Protein AF-M5BLP5-F1 (afdb_monomer_lite)

Structure (mmCIF, N/CA/C/O backbone):
data_AF-M5BLP5-F1
#
_entry.id   AF-M5BLP5-F1
#
loop_
_atom_site.group_PDB
_atom_site.id
_atom_site.type_symbol
_atom_site.label_atom_id
_atom_site.label_alt_id
_atom_site.label_comp_id
_atom_site.label_asym_id
_atom_site.label_entity_id
_atom_site.label_seq_id
_atom_site.pdbx_PDB_ins_code
_atom_site.Cartn_x
_atom_site.Cartn_y
_atom_site.Cartn_z
_atom_site.occupancy
_atom_site.B_iso_or_equiv
_atom_site.auth_seq_id
_atom_site.auth_comp_id
_atom_site.auth_asym_id
_atom_site.auth_atom_id
_atom_site.pdbx_PDB_model_num
ATOM 1 N N . MET A 1 1 ? -15.619 20.074 11.118 1.00 31.86 1 MET A N 1
ATOM 2 C CA . MET A 1 1 ? -15.990 19.464 9.824 1.00 31.86 1 MET A CA 1
ATOM 3 C C . MET A 1 1 ? -15.429 18.055 9.831 1.00 31.86 1 MET A C 1
ATOM 5 O O . MET A 1 1 ? -14.227 17.931 10.010 1.00 31.86 1 MET A O 1
ATOM 9 N N . CYS A 1 2 ? -16.262 17.024 9.709 1.00 46.34 2 CYS A N 1
ATOM 10 C CA . CYS A 1 2 ? -15.798 15.654 9.478 1.00 46.34 2 CYS A CA 1
ATOM 11 C C . CYS A 1 2 ? -16.149 15.311 8.030 1.00 46.34 2 CYS A C 1
ATOM 13 O O . CYS A 1 2 ? -17.290 15.526 7.629 1.00 46.34 2 CYS A O 1
ATOM 15 N N . ALA A 1 3 ? -15.169 14.874 7.243 1.00 64.31 3 ALA A N 1
ATOM 16 C CA . ALA A 1 3 ? -15.374 14.451 5.863 1.00 64.31 3 ALA A CA 1
ATOM 17 C C . ALA A 1 3 ? -15.300 12.921 5.809 1.00 64.31 3 ALA A C 1
ATOM 19 O O . ALA A 1 3 ? -14.274 12.349 6.171 1.00 64.31 3 ALA A O 1
ATOM 20 N N . ASP A 1 4 ? -16.378 12.268 5.373 1.00 78.19 4 ASP A N 1
ATOM 21 C CA . ASP A 1 4 ? -16.441 10.802 5.232 1.00 78.19 4 ASP A CA 1
ATOM 22 C C . ASP A 1 4 ? -15.806 10.298 3.925 1.00 78.19 4 ASP A C 1
ATOM 24 O O . ASP A 1 4 ? -15.550 9.105 3.757 1.00 78.19 4 ASP A O 1
ATOM 28 N N . HIS A 1 5 ? -15.557 11.213 2.987 1.00 88.12 5 HIS A N 1
ATOM 29 C CA . HIS A 1 5 ? -14.908 10.949 1.713 1.00 88.12 5 HIS A CA 1
ATOM 30 C C . HIS A 1 5 ? -13.955 12.091 1.362 1.00 88.12 5 HIS A C 1
ATOM 32 O O . HIS A 1 5 ? -14.290 13.269 1.491 1.00 88.12 5 HIS A O 1
ATOM 38 N N . ILE A 1 6 ? -12.764 11.734 0.897 1.00 92.25 6 ILE A N 1
ATOM 39 C CA . ILE A 1 6 ? -11.755 12.666 0.399 1.00 92.25 6 ILE A CA 1
ATOM 40 C C . ILE A 1 6 ? -11.332 12.162 -0.971 1.00 92.25 6 ILE A C 1
ATOM 42 O O . ILE A 1 6 ? -11.039 10.981 -1.137 1.00 92.25 6 ILE A O 1
ATOM 46 N N . VAL A 1 7 ? -11.301 13.050 -1.955 1.00 93.25 7 VAL A N 1
ATOM 47 C CA . VAL A 1 7 ? -10.775 12.763 -3.289 1.00 93.25 7 VAL A CA 1
ATOM 48 C C . VAL A 1 7 ? -9.823 13.890 -3.644 1.00 93.25 7 VAL A C 1
ATOM 50 O O . VAL A 1 7 ? -10.106 15.055 -3.362 1.00 93.25 7 VAL A O 1
ATOM 53 N N . GLY A 1 8 ? -8.689 13.550 -4.238 1.00 93.81 8 GLY A N 1
ATOM 54 C CA . GLY A 1 8 ? -7.690 14.526 -4.637 1.00 93.81 8 GLY A CA 1
ATOM 55 C C . GLY A 1 8 ? -6.783 13.992 -5.731 1.00 93.81 8 GLY A C 1
ATOM 56 O O . GLY A 1 8 ? -6.895 12.847 -6.160 1.00 93.81 8 GLY A O 1
ATOM 57 N N . GLN A 1 9 ? -5.877 14.845 -6.187 1.00 93.31 9 GLN A N 1
ATOM 58 C CA . GLN A 1 9 ? -4.886 14.499 -7.193 1.00 93.31 9 GLN A CA 1
ATOM 59 C C . GLN A 1 9 ? -3.512 14.910 -6.680 1.00 93.31 9 GLN A C 1
ATOM 61 O O . GLN A 1 9 ? -3.331 16.034 -6.211 1.00 93.31 9 GLN A O 1
ATOM 66 N N . TYR A 1 10 ? -2.553 13.999 -6.779 1.00 88.44 10 TYR A N 1
ATOM 67 C CA . TYR A 1 10 ? -1.152 14.248 -6.473 1.00 88.44 10 TYR A CA 1
ATOM 68 C C . TYR A 1 10 ? -0.317 13.726 -7.635 1.00 88.44 10 TYR A C 1
ATOM 70 O O . TYR A 1 10 ? -0.473 12.576 -8.022 1.00 88.44 10 TYR A O 1
ATOM 78 N N . ASP A 1 11 ? 0.507 14.585 -8.230 1.00 86.38 11 ASP A N 1
ATOM 79 C CA . ASP A 1 11 ? 1.368 14.245 -9.370 1.00 86.38 11 ASP A CA 1
ATOM 80 C C . ASP A 1 11 ? 0.655 13.478 -10.504 1.00 86.38 11 ASP A C 1
ATOM 82 O O . ASP A 1 11 ? 1.055 12.401 -10.937 1.00 86.38 11 ASP A O 1
ATOM 86 N N . ASN A 1 12 ? -0.495 14.005 -10.941 1.00 88.31 12 ASN A N 1
ATOM 87 C CA . ASN A 1 12 ? -1.367 13.375 -11.945 1.00 88.31 12 ASN A CA 1
ATOM 88 C C . ASN A 1 12 ? -1.900 11.975 -11.592 1.00 88.31 12 ASN A C 1
ATOM 90 O O . ASN A 1 12 ? -2.519 11.329 -12.438 1.00 88.31 12 ASN A O 1
ATOM 94 N N . CYS A 1 13 ? -1.742 11.550 -10.342 1.00 89.50 13 CYS A N 1
ATOM 95 C CA . CYS A 1 13 ? -2.324 10.340 -9.785 1.00 89.50 13 CYS A CA 1
ATOM 96 C C . CYS A 1 13 ? -3.565 10.719 -8.974 1.00 89.50 13 CYS A C 1
ATOM 98 O O . CYS A 1 13 ? -3.519 11.601 -8.109 1.00 89.50 13 CYS A O 1
ATOM 100 N N . LEU A 1 14 ? -4.694 10.077 -9.265 1.00 93.81 14 LEU A N 1
ATOM 101 C CA . LEU A 1 14 ? -5.928 10.270 -8.508 1.00 93.81 14 LEU A CA 1
ATOM 102 C C . LEU A 1 14 ? -5.842 9.451 -7.222 1.00 93.81 14 LEU A C 1
ATOM 104 O O . LEU A 1 14 ? -5.483 8.274 -7.270 1.00 93.81 14 LEU A O 1
ATOM 108 N N . PHE A 1 15 ? -6.213 10.050 -6.094 1.00 94.50 15 PHE A N 1
ATOM 109 C CA . PHE A 1 15 ? -6.385 9.321 -4.847 1.00 94.50 15 PHE A CA 1
ATOM 110 C C . PHE A 1 15 ? -7.769 9.546 -4.248 1.00 94.50 15 PHE A C 1
ATOM 112 O O . PHE A 1 15 ? -8.396 10.594 -4.427 1.00 94.50 15 PHE A O 1
ATOM 119 N N . SER A 1 16 ? -8.245 8.549 -3.510 1.00 94.31 16 SER A N 1
ATOM 120 C CA . SER A 1 16 ? -9.488 8.627 -2.753 1.00 94.31 16 SER A CA 1
ATOM 121 C C . SER A 1 16 ? -9.352 7.940 -1.403 1.00 94.31 16 SER A C 1
ATOM 123 O O . SER A 1 16 ? -8.696 6.909 -1.281 1.00 94.31 16 SER A O 1
ATOM 125 N N . LEU A 1 17 ? -10.001 8.502 -0.394 1.00 92.44 17 LEU A N 1
ATOM 126 C CA . LEU A 1 17 ? -10.181 7.917 0.924 1.00 92.44 17 LEU A CA 1
ATOM 127 C C . LEU A 1 17 ? -11.680 7.879 1.196 1.00 92.44 17 LEU A C 1
ATOM 129 O O . LEU A 1 17 ? -12.334 8.919 1.148 1.00 92.44 17 LEU A O 1
ATOM 133 N N . HIS A 1 18 ? -12.232 6.698 1.436 1.00 90.88 18 HIS A N 1
ATOM 134 C CA . HIS A 1 18 ? -13.660 6.541 1.699 1.00 90.88 18 HIS A CA 1
ATOM 135 C C . HIS A 1 18 ? -13.930 5.335 2.589 1.00 90.88 18 HIS A C 1
ATOM 137 O O . HIS A 1 18 ? -13.177 4.362 2.598 1.00 90.88 18 HIS A O 1
ATOM 143 N N . THR A 1 19 ? -15.047 5.368 3.305 1.00 88.06 19 THR A N 1
ATOM 144 C CA . THR A 1 19 ? -15.573 4.187 3.989 1.00 88.06 19 THR A CA 1
ATOM 145 C C . THR A 1 19 ? -16.258 3.268 2.964 1.00 88.06 19 THR A C 1
ATOM 147 O O . THR A 1 19 ? -17.119 3.720 2.201 1.00 88.06 19 THR A O 1
ATOM 150 N N . PRO A 1 20 ? -15.882 1.980 2.864 1.00 80.56 20 PRO A N 1
ATOM 151 C CA . PRO A 1 20 ? -16.556 1.048 1.964 1.00 80.56 20 PRO A CA 1
ATOM 152 C C . PRO A 1 20 ? -18.022 0.872 2.365 1.00 80.56 20 PRO A C 1
ATOM 154 O O . PRO A 1 20 ? -18.318 0.613 3.529 1.00 80.56 20 PRO A O 1
ATOM 157 N N . GLN A 1 21 ? -18.951 0.964 1.412 1.00 75.38 21 GLN A N 1
ATOM 158 C CA . GLN A 1 21 ? -20.356 0.678 1.703 1.00 75.38 21 GLN A CA 1
ATOM 159 C C . GLN A 1 21 ? -20.578 -0.834 1.829 1.00 75.38 21 GLN A C 1
ATOM 161 O O . GLN A 1 21 ? -20.249 -1.596 0.918 1.00 75.38 21 GLN A O 1
ATOM 166 N N . SER A 1 22 ? -21.142 -1.282 2.953 1.00 65.75 22 SER A N 1
ATOM 167 C CA . SER A 1 22 ? -21.496 -2.686 3.172 1.00 65.75 22 SER A CA 1
ATOM 168 C C . SER A 1 22 ? -22.845 -3.000 2.518 1.00 65.75 22 SER A C 1
ATOM 170 O O . SER A 1 22 ? -23.894 -2.881 3.146 1.00 65.75 22 SER A O 1
ATOM 172 N N . ILE A 1 23 ? -22.841 -3.393 1.246 1.00 48.78 23 ILE A N 1
ATOM 173 C CA . ILE A 1 23 ? -24.042 -3.929 0.593 1.00 48.78 23 ILE A CA 1
ATOM 174 C C . ILE A 1 23 ? -24.108 -5.445 0.820 1.00 48.78 23 ILE A C 1
ATOM 176 O O . ILE A 1 23 ? -23.224 -6.181 0.393 1.00 48.78 23 ILE A O 1
ATOM 180 N N . GLY A 1 24 ? -25.155 -5.895 1.523 1.00 54.75 24 GLY A N 1
ATOM 181 C CA . GLY A 1 24 ? -25.553 -7.304 1.618 1.00 54.75 24 GLY A CA 1
ATOM 182 C C . GLY A 1 24 ? -24.575 -8.236 2.340 1.00 54.75 24 GLY A C 1
ATOM 183 O O . GLY A 1 24 ? -24.212 -9.270 1.783 1.00 54.75 24 GLY A O 1
ATOM 184 N N . ARG A 1 25 ? -24.152 -7.904 3.568 1.00 54.91 25 ARG A N 1
ATOM 185 C CA . ARG A 1 25 ? -23.352 -8.831 4.384 1.00 54.91 25 ARG A CA 1
ATOM 186 C C . ARG A 1 25 ? -24.208 -10.014 4.848 1.00 54.91 25 ARG A C 1
ATOM 188 O O . ARG A 1 25 ? -25.314 -9.834 5.348 1.00 54.91 25 ARG A O 1
ATOM 195 N N . THR A 1 26 ? -23.698 -11.231 4.677 1.00 54.91 26 THR A N 1
ATOM 196 C CA . THR A 1 26 ? -24.235 -12.416 5.355 1.00 54.91 26 THR A CA 1
ATOM 197 C C . THR A 1 26 ? -23.787 -12.406 6.820 1.00 54.91 26 THR A C 1
ATOM 199 O O . THR A 1 26 ? -22.679 -11.962 7.124 1.00 54.91 26 THR A O 1
ATOM 202 N N . MET A 1 27 ? -24.621 -12.929 7.727 1.00 52.28 27 MET A N 1
ATOM 203 C CA . MET A 1 27 ? -24.346 -12.997 9.176 1.00 52.28 27 MET A CA 1
ATOM 204 C C . MET A 1 27 ? -22.949 -13.564 9.509 1.00 52.28 27 MET A C 1
ATOM 206 O O . MET A 1 27 ? -22.290 -13.087 10.424 1.00 52.28 27 MET A O 1
ATOM 210 N N . GLU A 1 28 ? -22.432 -14.527 8.734 1.00 53.59 28 GLU A N 1
ATOM 211 C CA . GLU A 1 28 ? -21.081 -15.084 8.934 1.00 53.59 28 GLU A CA 1
ATOM 212 C C . GLU A 1 28 ? -19.946 -14.068 8.727 1.00 53.59 28 GLU A C 1
ATOM 214 O O . GLU A 1 28 ? -18.932 -14.119 9.425 1.00 53.59 28 GLU A O 1
ATOM 219 N N . GLN A 1 29 ? -20.093 -13.143 7.774 1.00 57.91 29 GLN A N 1
ATOM 220 C CA . GLN A 1 29 ? -19.091 -12.104 7.520 1.00 57.91 29 GLN A CA 1
ATOM 221 C C . G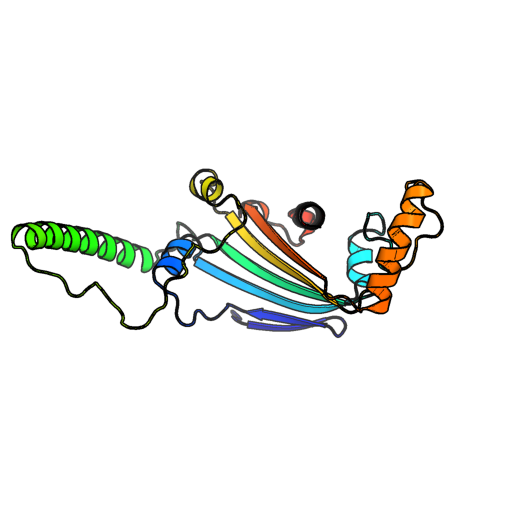LN A 1 29 ? -19.156 -10.994 8.571 1.00 57.91 29 GLN A C 1
ATOM 223 O O . GLN A 1 29 ? -18.117 -10.436 8.913 1.00 57.91 29 GLN A O 1
ATOM 228 N N . GLU A 1 30 ? -20.338 -10.712 9.127 1.00 56.66 30 GLU A N 1
ATOM 229 C CA . GLU A 1 30 ? -20.491 -9.795 10.265 1.00 56.66 30 GLU A CA 1
ATOM 230 C C . GLU A 1 30 ? -19.873 -10.367 11.542 1.00 56.66 30 GLU A C 1
ATOM 232 O O . GLU A 1 30 ? -19.136 -9.659 12.221 1.00 56.66 30 GLU A O 1
ATOM 237 N N . VAL A 1 31 ? -20.058 -11.662 11.817 1.00 54.75 31 VAL A N 1
ATOM 238 C CA . VAL A 1 31 ? -19.423 -12.328 12.969 1.00 54.75 31 VAL A CA 1
ATOM 239 C C . VAL A 1 31 ? -17.894 -12.355 12.834 1.00 54.75 31 VAL A C 1
ATOM 241 O O . VAL A 1 31 ? -17.186 -12.161 13.822 1.00 54.75 31 VAL A O 1
ATOM 244 N N . LYS A 1 32 ? -17.353 -12.549 11.620 1.00 58.31 32 LYS A N 1
ATOM 245 C CA . LYS A 1 32 ? -15.898 -12.464 11.378 1.00 58.31 32 LYS A CA 1
ATOM 246 C C . LYS A 1 32 ? -15.343 -11.042 11.520 1.00 58.31 32 LYS A C 1
ATOM 248 O O . LYS A 1 32 ? -14.215 -10.887 11.982 1.00 58.31 32 LYS A O 1
ATOM 253 N N . ASP A 1 33 ? -16.113 -10.024 11.143 1.00 62.66 33 ASP A N 1
ATOM 254 C CA . ASP A 1 33 ? -15.713 -8.617 11.254 1.00 62.66 33 ASP A CA 1
ATOM 255 C C . ASP A 1 33 ? -16.118 -7.956 12.588 1.00 62.66 33 ASP A C 1
ATOM 257 O O . ASP A 1 33 ? -15.771 -6.796 12.776 1.00 62.66 33 ASP A O 1
ATOM 261 N N . SER A 1 34 ? -16.773 -8.654 13.532 1.00 63.22 34 SER A N 1
ATOM 262 C CA . SER A 1 34 ? -17.266 -8.080 14.809 1.00 63.22 34 SER A CA 1
ATOM 263 C C . SER A 1 34 ? -16.175 -7.355 15.629 1.00 63.22 34 SER A C 1
ATOM 265 O O . SER A 1 34 ? -16.443 -6.393 16.349 1.00 63.22 34 SER A O 1
ATOM 267 N N . ARG A 1 35 ? -14.898 -7.726 15.446 1.00 68.44 35 ARG A N 1
ATOM 268 C CA . ARG A 1 35 ? -13.746 -7.045 16.069 1.00 68.44 35 ARG A CA 1
ATOM 269 C C . ARG A 1 35 ? -13.505 -5.613 15.555 1.00 68.44 35 ARG A C 1
ATOM 271 O O . ARG A 1 35 ? -12.890 -4.806 16.254 1.00 68.44 35 ARG A O 1
ATOM 278 N N . TRP A 1 36 ? -13.932 -5.299 14.335 1.00 75.81 36 TRP A N 1
ATOM 279 C CA . TRP A 1 36 ? -13.580 -4.073 13.619 1.00 75.81 36 TRP A CA 1
ATOM 280 C C . TRP A 1 36 ? -14.779 -3.128 13.544 1.00 75.81 36 TRP A C 1
ATOM 282 O O . TRP A 1 36 ? -15.790 -3.445 12.924 1.00 75.81 36 TRP A O 1
ATOM 292 N N . THR A 1 37 ? -14.666 -1.929 14.115 1.00 74.38 37 THR A N 1
ATOM 293 C CA . THR A 1 37 ? -15.781 -0.959 14.099 1.00 74.38 37 THR A CA 1
ATOM 294 C C . THR A 1 37 ? -15.814 -0.133 12.828 1.00 74.38 37 THR A C 1
ATOM 296 O O . THR A 1 37 ? -16.881 0.254 12.357 1.00 74.38 37 THR A O 1
ATOM 299 N N . ARG A 1 38 ? -14.642 0.206 12.283 1.00 79.25 38 ARG A N 1
ATOM 300 C CA . ARG A 1 38 ? -14.536 1.128 11.147 1.00 79.25 38 ARG A CA 1
ATOM 301 C C . ARG A 1 38 ? -13.503 0.618 10.164 1.00 79.25 38 ARG A C 1
ATOM 303 O O . ARG A 1 38 ? -12.421 0.187 10.551 1.00 79.25 38 ARG A O 1
ATOM 310 N N . MET A 1 39 ? -13.842 0.720 8.888 1.00 86.19 39 MET A N 1
ATOM 311 C CA . MET A 1 39 ? -12.948 0.421 7.782 1.00 86.19 39 MET A CA 1
ATOM 312 C C . MET A 1 39 ? -12.817 1.662 6.908 1.00 86.19 39 MET A C 1
ATOM 314 O O . MET A 1 39 ? -13.823 2.274 6.543 1.00 86.19 39 MET A O 1
ATOM 318 N N . SER A 1 40 ? -11.585 2.018 6.568 1.00 89.25 40 SER A N 1
ATOM 319 C CA . SER A 1 40 ? -11.268 3.090 5.635 1.00 89.25 40 SER A CA 1
ATOM 320 C C . SER A 1 40 ? -10.478 2.519 4.471 1.00 89.25 40 SER A C 1
ATOM 322 O O . SER A 1 40 ? -9.492 1.814 4.672 1.00 89.25 40 SER A O 1
ATOM 324 N N . ARG A 1 41 ? -10.925 2.811 3.254 1.00 91.75 41 ARG A N 1
ATOM 325 C CA . ARG A 1 41 ? -10.275 2.389 2.021 1.00 91.75 41 ARG A CA 1
ATOM 326 C C . ARG A 1 41 ? -9.595 3.584 1.387 1.00 91.75 41 ARG A C 1
ATOM 328 O O . ARG A 1 41 ? -10.254 4.520 0.930 1.00 91.75 41 ARG A O 1
ATOM 335 N N . PHE A 1 42 ? -8.277 3.519 1.340 1.00 92.88 42 PHE A N 1
ATOM 336 C CA . PHE A 1 42 ? -7.443 4.425 0.577 1.00 92.88 42 PHE A CA 1
ATOM 337 C C . PHE A 1 42 ? -7.127 3.794 -0.780 1.00 92.88 42 PHE A C 1
ATOM 339 O O . PHE A 1 42 ? -6.766 2.623 -0.865 1.00 92.88 42 PHE A O 1
ATOM 346 N N . ARG A 1 43 ? -7.286 4.554 -1.857 1.00 94.50 43 ARG A N 1
ATOM 347 C CA . ARG A 1 43 ? -6.889 4.153 -3.208 1.00 94.50 43 ARG A CA 1
ATOM 348 C C . ARG A 1 43 ? -6.053 5.242 -3.828 1.00 94.50 43 ARG A C 1
ATOM 350 O O . ARG A 1 43 ? -6.422 6.409 -3.715 1.00 94.50 43 ARG A O 1
ATOM 357 N N . ILE A 1 44 ? -4.997 4.856 -4.520 1.00 93.62 44 ILE A N 1
ATOM 358 C CA . ILE A 1 44 ? -4.220 5.744 -5.372 1.00 93.62 44 ILE A CA 1
ATOM 359 C C . ILE A 1 44 ? -3.890 5.013 -6.669 1.00 93.62 44 ILE A C 1
ATOM 361 O O . ILE A 1 44 ? -3.391 3.889 -6.644 1.00 93.62 44 ILE A O 1
ATOM 365 N N . ASP A 1 45 ? -4.199 5.649 -7.794 1.00 92.50 45 ASP A N 1
ATOM 366 C CA . ASP A 1 45 ? -4.066 5.046 -9.116 1.00 92.50 45 ASP A CA 1
ATOM 367 C C . ASP A 1 45 ? -2.943 5.719 -9.910 1.00 92.50 45 ASP A C 1
ATOM 369 O O . ASP A 1 45 ? -2.893 6.946 -10.030 1.00 92.50 45 ASP A O 1
ATOM 373 N N . GLY A 1 46 ? -2.092 4.902 -10.533 1.00 89.38 46 GLY A N 1
ATOM 374 C CA . GLY A 1 46 ? -1.142 5.343 -11.550 1.00 89.38 46 GLY A CA 1
ATOM 375 C C . GLY A 1 46 ? 0.157 5.958 -11.034 1.00 89.38 46 GLY A C 1
ATOM 376 O O . GLY A 1 46 ? 0.799 6.669 -11.805 1.00 89.38 46 GLY A O 1
ATOM 377 N N . VAL A 1 47 ? 0.561 5.667 -9.795 1.00 89.88 47 VAL A N 1
ATOM 378 C CA . VAL A 1 47 ? 1.812 6.168 -9.202 1.00 89.88 47 VAL A CA 1
ATOM 379 C C . VAL A 1 47 ? 3.003 5.653 -10.002 1.00 89.88 47 VAL A C 1
ATOM 381 O O . VAL A 1 47 ? 3.157 4.442 -10.156 1.00 89.88 47 VAL A O 1
ATOM 384 N N . ASN A 1 48 ? 3.860 6.536 -10.519 1.00 88.44 48 ASN A N 1
ATOM 385 C CA . ASN A 1 48 ? 5.066 6.071 -11.210 1.00 88.44 48 ASN A CA 1
ATOM 386 C C . ASN A 1 48 ? 6.012 5.388 -10.211 1.00 88.44 48 ASN A C 1
ATOM 388 O O . ASN A 1 48 ? 6.242 5.896 -9.111 1.00 88.44 48 ASN A O 1
ATOM 392 N N . ILE A 1 49 ? 6.582 4.249 -10.613 1.00 81.56 49 ILE A N 1
ATOM 393 C CA . ILE A 1 49 ? 7.515 3.467 -9.782 1.00 81.56 49 ILE A CA 1
ATOM 394 C C . ILE A 1 49 ? 8.739 4.292 -9.374 1.00 81.56 49 ILE A C 1
ATOM 396 O O . ILE A 1 49 ? 9.257 4.095 -8.279 1.00 81.56 49 ILE A O 1
ATOM 400 N N . ASP A 1 50 ? 9.134 5.269 -10.185 1.00 77.44 50 ASP A N 1
ATOM 401 C CA . ASP A 1 50 ? 10.236 6.192 -9.909 1.00 77.44 50 ASP A CA 1
ATOM 402 C C . ASP A 1 50 ? 10.061 6.909 -8.551 1.00 77.44 50 ASP A C 1
ATOM 404 O O . ASP A 1 50 ? 11.027 7.087 -7.807 1.00 77.44 50 ASP A O 1
ATOM 408 N N . HIS A 1 51 ? 8.820 7.247 -8.164 1.00 73.12 51 HIS A N 1
ATOM 409 C CA . HIS A 1 51 ? 8.529 7.856 -6.857 1.00 73.12 51 HIS A CA 1
ATOM 410 C C . HIS A 1 51 ? 8.642 6.858 -5.700 1.00 73.12 51 HIS A C 1
ATOM 412 O O . HIS A 1 51 ? 8.994 7.248 -4.588 1.00 73.12 51 HIS A O 1
ATOM 418 N N . LEU A 1 52 ? 8.370 5.574 -5.950 1.00 69.81 52 LEU A N 1
ATOM 419 C CA . LEU A 1 52 ? 8.543 4.511 -4.956 1.00 69.81 52 LEU A CA 1
ATOM 420 C C . LEU A 1 52 ? 10.026 4.178 -4.765 1.00 69.81 52 LEU A C 1
ATOM 422 O O . LEU A 1 52 ? 10.481 4.001 -3.640 1.00 69.81 52 LEU A O 1
ATOM 426 N N . GLN A 1 53 ? 10.805 4.166 -5.847 1.00 65.38 53 GLN A N 1
ATOM 427 C CA . GLN A 1 53 ? 12.245 3.900 -5.801 1.00 65.38 53 GLN A CA 1
ATOM 428 C C . GLN A 1 53 ? 13.026 4.994 -5.074 1.00 65.38 53 GLN A C 1
ATOM 430 O O . GLN A 1 53 ? 13.938 4.680 -4.306 1.00 65.38 53 GLN A O 1
ATOM 435 N N . ALA A 1 54 ? 12.626 6.259 -5.236 1.00 60.44 54 ALA A N 1
ATOM 436 C CA . ALA A 1 54 ? 13.184 7.365 -4.461 1.00 60.44 54 ALA A CA 1
ATOM 437 C C . ALA A 1 54 ? 12.940 7.207 -2.947 1.00 60.44 54 ALA A C 1
ATOM 439 O O . ALA A 1 54 ? 13.781 7.617 -2.150 1.00 60.44 54 ALA A O 1
ATOM 440 N N . ALA A 1 55 ? 11.822 6.590 -2.550 1.00 56.03 55 ALA A N 1
ATOM 441 C CA . ALA A 1 55 ? 11.483 6.350 -1.148 1.00 56.03 55 ALA A CA 1
ATOM 442 C C . ALA A 1 55 ? 12.186 5.114 -0.551 1.00 56.03 55 ALA A C 1
ATOM 444 O O . ALA A 1 55 ? 12.460 5.097 0.646 1.00 56.03 55 ALA A O 1
ATOM 445 N N . THR A 1 56 ? 12.485 4.091 -1.360 1.00 56.44 56 THR A N 1
ATOM 446 C CA . THR A 1 56 ? 13.144 2.841 -0.916 1.00 56.44 56 THR A CA 1
ATOM 447 C C . THR A 1 56 ? 14.668 2.858 -1.099 1.00 56.44 56 THR A C 1
ATOM 449 O O . THR A 1 56 ? 15.352 1.954 -0.636 1.00 56.44 56 THR A O 1
ATOM 452 N N . GLY A 1 57 ? 15.221 3.898 -1.731 1.00 52.88 57 GLY A N 1
ATOM 453 C CA . GLY A 1 57 ? 16.663 4.114 -1.807 1.00 52.88 57 GLY A CA 1
ATOM 454 C C . GLY A 1 57 ? 17.390 3.147 -2.738 1.00 52.88 57 GLY A C 1
ATOM 455 O O . GLY A 1 57 ? 18.383 2.591 -2.316 1.00 52.88 57 GLY A O 1
ATOM 456 N N . ASN A 1 58 ? 16.917 2.950 -3.979 1.00 53.6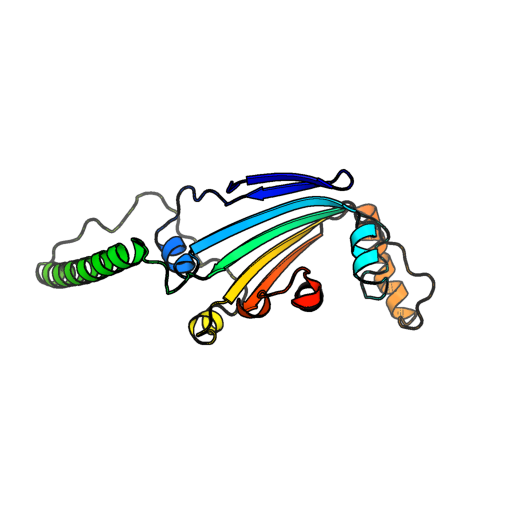6 58 ASN A N 1
ATOM 457 C CA . ASN A 1 58 ? 17.590 2.301 -5.134 1.00 53.66 58 ASN A CA 1
ATOM 458 C C . ASN A 1 58 ? 18.352 0.957 -4.963 1.00 53.66 58 ASN A C 1
ATOM 460 O O . ASN A 1 58 ? 18.829 0.403 -5.961 1.00 53.66 58 ASN A O 1
ATOM 464 N N . GLU A 1 59 ? 18.437 0.393 -3.765 1.00 53.84 59 GLU A N 1
ATOM 465 C CA . GLU A 1 59 ? 19.191 -0.805 -3.418 1.00 53.84 59 GLU A CA 1
ATOM 466 C C . GLU A 1 59 ? 18.202 -1.938 -3.121 1.00 53.84 59 GLU A C 1
ATOM 468 O O . GLU A 1 59 ? 17.362 -1.842 -2.230 1.00 53.84 59 GLU A O 1
ATOM 473 N N . GLY A 1 60 ? 18.254 -3.017 -3.910 1.00 56.69 60 GLY A N 1
ATOM 474 C CA . GLY A 1 60 ? 17.414 -4.193 -3.684 1.00 56.69 60 GLY A CA 1
ATOM 475 C C . GLY A 1 60 ? 17.077 -4.999 -4.937 1.00 56.69 60 GLY A C 1
ATOM 476 O O . GLY A 1 60 ? 17.372 -4.615 -6.071 1.00 56.69 60 GLY A O 1
ATOM 477 N N . LEU A 1 61 ? 16.398 -6.129 -4.719 1.00 49.03 61 LEU A N 1
ATOM 478 C CA . LEU A 1 61 ? 16.014 -7.117 -5.740 1.00 49.03 61 LEU A CA 1
ATOM 479 C C . LEU A 1 61 ? 15.065 -6.578 -6.826 1.00 49.03 61 LEU A C 1
ATOM 481 O O . LEU A 1 61 ? 14.853 -7.253 -7.825 1.00 49.03 61 LEU A O 1
ATOM 485 N N . VAL A 1 62 ? 14.526 -5.367 -6.663 1.00 58.19 62 VAL A N 1
ATOM 486 C CA . VAL A 1 62 ? 13.629 -4.678 -7.613 1.00 58.19 62 VAL A CA 1
ATOM 487 C C . VAL A 1 62 ? 14.308 -3.538 -8.389 1.00 58.19 62 VAL A C 1
ATOM 489 O O . VAL A 1 62 ? 13.669 -2.905 -9.225 1.00 58.19 62 VAL A O 1
ATOM 492 N N . SER A 1 63 ? 15.612 -3.311 -8.188 1.00 63.75 63 SER A N 1
ATOM 493 C CA . SER A 1 63 ? 16.392 -2.238 -8.845 1.00 63.75 63 SER A CA 1
ATOM 494 C C . SER A 1 63 ? 16.446 -2.348 -10.382 1.00 63.75 63 SER A C 1
ATOM 496 O O . SER A 1 63 ? 16.644 -1.370 -11.095 1.00 63.75 63 SER A O 1
ATOM 498 N N . TRP A 1 64 ? 16.213 -3.542 -10.926 1.00 72.75 64 TRP A N 1
ATOM 499 C CA . TRP A 1 64 ? 16.178 -3.791 -12.369 1.00 72.75 64 TRP A CA 1
ATOM 500 C C . TRP A 1 64 ? 14.836 -3.424 -13.022 1.00 72.75 64 TRP A C 1
ATOM 502 O O . TRP A 1 64 ? 14.742 -3.422 -14.249 1.00 72.75 64 TRP A O 1
ATOM 512 N N . ILE A 1 65 ? 13.801 -3.090 -12.241 1.00 77.75 65 ILE A N 1
ATOM 513 C CA . ILE A 1 65 ? 12.580 -2.462 -12.757 1.00 77.75 65 ILE A CA 1
ATOM 514 C C . ILE A 1 65 ? 12.887 -0.981 -12.965 1.00 77.75 65 ILE A C 1
ATOM 516 O O . ILE A 1 65 ? 13.145 -0.261 -12.013 1.00 77.75 65 ILE A O 1
ATOM 520 N N . VAL A 1 66 ? 12.885 -0.522 -14.212 1.00 79.94 66 VAL A N 1
ATOM 521 C CA . VAL A 1 66 ? 13.280 0.852 -14.564 1.00 79.94 66 VAL A CA 1
ATOM 522 C C . VAL A 1 66 ? 12.096 1.801 -14.584 1.00 79.94 66 VAL A C 1
ATOM 524 O O . VAL A 1 66 ? 12.259 2.983 -14.334 1.00 79.94 66 VAL A O 1
ATOM 527 N N . SER A 1 67 ? 10.918 1.317 -14.970 1.00 86.00 67 SER A N 1
ATOM 528 C CA . SER A 1 67 ? 9.720 2.155 -15.017 1.00 86.00 67 SER A CA 1
ATOM 529 C C . SER A 1 67 ? 8.464 1.301 -14.978 1.00 86.00 67 SER A C 1
ATOM 531 O O . SER A 1 67 ? 8.493 0.100 -15.251 1.00 86.00 67 SER A O 1
ATOM 533 N N . GLY A 1 68 ? 7.351 1.940 -14.654 1.00 88.94 68 GLY A N 1
ATOM 534 C CA . GLY A 1 68 ? 6.030 1.337 -14.620 1.00 88.94 68 GLY A CA 1
ATOM 535 C C . GLY A 1 68 ? 5.106 2.173 -13.751 1.00 88.94 68 GLY A C 1
ATOM 536 O O . GLY A 1 68 ? 5.504 3.217 -13.225 1.00 88.94 68 GLY A O 1
ATOM 537 N N . LYS A 1 69 ? 3.871 1.708 -13.603 1.00 90.94 69 LYS A N 1
ATOM 538 C CA . LYS A 1 69 ? 2.867 2.349 -12.754 1.00 90.94 69 LYS A CA 1
ATOM 539 C C . LYS A 1 69 ? 2.404 1.394 -11.670 1.00 90.94 69 LYS A C 1
ATOM 541 O O . LYS A 1 69 ? 2.313 0.193 -11.910 1.00 90.94 69 LYS A O 1
ATOM 546 N N . VAL A 1 70 ? 2.074 1.931 -10.509 1.00 89.88 70 VAL A N 1
ATOM 547 C CA . VAL A 1 70 ? 1.521 1.192 -9.378 1.00 89.88 70 VAL A CA 1
ATOM 548 C C . VAL A 1 70 ? 0.175 1.779 -9.025 1.00 89.88 70 VAL A C 1
ATOM 550 O O . VAL A 1 70 ? 0.043 2.984 -8.814 1.00 89.88 70 VAL A O 1
ATOM 553 N N . ASP A 1 71 ? -0.815 0.904 -8.951 1.00 91.94 71 ASP A N 1
ATOM 554 C CA . ASP A 1 71 ? -2.069 1.203 -8.277 1.00 91.94 71 ASP A CA 1
ATOM 555 C C . ASP A 1 71 ? -2.010 0.562 -6.899 1.00 91.94 71 ASP A C 1
ATOM 557 O O . ASP A 1 71 ? -1.625 -0.602 -6.776 1.00 91.94 71 ASP A O 1
ATOM 561 N N . ALA A 1 72 ? -2.376 1.308 -5.867 1.00 91.50 72 ALA A N 1
ATOM 562 C CA . ALA A 1 72 ? -2.386 0.811 -4.503 1.00 91.50 72 ALA A CA 1
ATOM 563 C C . ALA A 1 72 ? -3.778 0.981 -3.901 1.00 91.50 72 ALA A C 1
ATOM 565 O O . ALA A 1 72 ? -4.366 2.065 -3.934 1.00 91.50 72 ALA A O 1
ATOM 566 N N . VAL A 1 73 ? -4.297 -0.102 -3.333 1.00 93.62 73 VAL A N 1
ATOM 567 C CA . VAL A 1 73 ? -5.534 -0.121 -2.555 1.00 93.62 73 VAL A CA 1
ATOM 568 C C . VAL A 1 73 ? -5.181 -0.577 -1.149 1.00 93.62 73 VAL A C 1
ATOM 570 O O . VAL A 1 73 ? -4.688 -1.684 -0.963 1.00 93.62 73 VAL A O 1
ATOM 573 N N . LEU A 1 74 ? -5.403 0.293 -0.171 1.00 92.06 74 LEU A N 1
ATOM 574 C CA . LEU A 1 74 ? -5.125 0.041 1.234 1.00 92.06 74 LEU A CA 1
ATOM 575 C C . LEU A 1 74 ? -6.438 0.059 2.008 1.00 92.06 74 LEU A C 1
ATOM 577 O O . LEU A 1 74 ? -7.121 1.080 2.090 1.00 92.06 74 LEU A O 1
ATOM 581 N N . ASP A 1 75 ? -6.764 -1.077 2.593 1.00 91.62 75 ASP A N 1
ATOM 582 C CA . ASP A 1 75 ? -7.950 -1.314 3.392 1.00 91.62 75 ASP A CA 1
ATOM 583 C C . ASP A 1 75 ? -7.551 -1.350 4.870 1.00 91.62 75 ASP A C 1
ATOM 585 O O . ASP A 1 75 ? -7.035 -2.346 5.375 1.00 91.62 75 ASP A O 1
ATOM 589 N N . ILE A 1 76 ? -7.775 -0.236 5.564 1.00 90.38 76 ILE A N 1
ATOM 590 C CA . ILE A 1 76 ? -7.395 -0.037 6.964 1.00 90.38 76 ILE A CA 1
ATOM 591 C C . ILE A 1 76 ? -8.609 -0.316 7.846 1.00 90.38 76 ILE A C 1
ATOM 593 O O . ILE A 1 76 ? -9.616 0.395 7.780 1.00 90.38 76 ILE A O 1
ATOM 597 N N . LYS A 1 77 ? -8.517 -1.339 8.692 1.00 89.25 77 LYS A N 1
ATOM 598 C CA . LYS A 1 77 ? -9.512 -1.682 9.706 1.00 89.25 77 LYS A CA 1
ATOM 599 C C . LYS A 1 77 ? -9.040 -1.208 11.075 1.00 89.25 77 LYS A C 1
ATOM 601 O O . LYS A 1 77 ? -7.940 -1.540 11.516 1.00 89.25 77 LYS A O 1
ATOM 606 N N . PHE A 1 78 ? -9.899 -0.452 11.749 1.00 86.69 78 PHE A N 1
ATOM 607 C CA . PHE A 1 78 ? -9.653 0.058 13.091 1.00 86.69 78 PHE A CA 1
ATOM 608 C C . PHE A 1 78 ? -10.366 -0.802 14.136 1.00 86.69 78 PHE A C 1
ATOM 610 O O . PHE A 1 78 ? -11.534 -1.168 13.927 1.00 86.69 78 PHE A O 1
ATOM 617 N N . PRO A 1 79 ? -9.682 -1.128 15.245 1.00 84.44 79 PRO A N 1
ATOM 618 C CA . PRO A 1 79 ? -10.259 -1.943 16.302 1.00 84.44 79 PRO A CA 1
ATOM 619 C C . PRO A 1 79 ? -11.410 -1.197 16.975 1.00 84.44 79 PRO A C 1
ATOM 621 O O . PRO A 1 79 ? -11.463 0.038 16.967 1.00 84.44 79 PRO A O 1
ATOM 624 N N . ARG A 1 80 ? -12.332 -1.953 17.568 1.00 73.75 80 ARG A N 1
ATOM 625 C CA . ARG A 1 80 ? -13.399 -1.388 18.393 1.00 73.75 80 ARG A CA 1
ATOM 626 C C . ARG A 1 80 ? -12.817 -0.710 19.623 1.00 73.75 80 ARG A C 1
ATOM 628 O O . ARG A 1 80 ? -12.004 -1.300 20.329 1.00 73.75 80 ARG A O 1
ATOM 635 N N . ASP A 1 81 ? -13.226 0.532 19.858 1.00 69.38 81 ASP A N 1
ATOM 636 C CA . ASP A 1 81 ? -12.863 1.242 21.078 1.00 69.38 81 ASP A CA 1
ATOM 637 C C . ASP A 1 81 ? -13.668 0.633 22.238 1.00 69.38 81 ASP A C 1
ATOM 639 O O . ASP A 1 81 ? -14.900 0.704 22.205 1.00 69.38 81 ASP A O 1
ATOM 643 N N . PRO A 1 82 ? -13.027 0.038 23.262 1.00 61.31 82 PRO A N 1
ATOM 644 C CA . PRO A 1 82 ? -13.733 -0.570 24.390 1.00 61.31 82 PRO A CA 1
ATOM 645 C C . PRO A 1 82 ? -14.529 0.446 25.225 1.00 61.31 82 PRO A C 1
ATOM 647 O O . PRO A 1 82 ? -15.320 0.052 26.077 1.00 61.31 82 PRO A O 1
ATOM 650 N N . LYS A 1 83 ? -14.318 1.755 25.023 1.00 57.91 83 LYS A N 1
ATOM 651 C CA . LYS A 1 83 ? -15.034 2.825 25.739 1.00 57.91 83 LYS A CA 1
ATOM 652 C C . LYS A 1 83 ? -16.221 3.398 24.963 1.00 57.91 83 LYS A C 1
ATOM 654 O O . LYS A 1 83 ? -16.978 4.194 25.523 1.00 57.91 83 LYS A O 1
ATOM 659 N N . ALA A 1 84 ? -16.381 3.042 23.689 1.00 56.38 84 ALA A N 1
ATOM 660 C CA . ALA A 1 84 ? -17.506 3.498 22.890 1.00 56.38 84 ALA A CA 1
ATOM 661 C C . ALA A 1 84 ? -18.728 2.620 23.193 1.00 56.38 84 ALA A C 1
ATOM 663 O O . ALA A 1 84 ? -18.805 1.485 22.736 1.00 56.38 84 ALA A O 1
ATOM 664 N N . PHE A 1 85 ? -19.683 3.152 23.964 1.00 49.53 85 PHE A N 1
ATOM 665 C CA . PHE A 1 85 ? -21.000 2.535 24.134 1.00 49.53 85 PHE A CA 1
ATOM 666 C C . PHE A 1 85 ? -21.640 2.347 22.763 1.00 49.53 85 PHE A C 1
ATOM 668 O O . PHE A 1 85 ? -21.972 3.325 22.089 1.00 49.53 85 PHE A O 1
ATOM 675 N N . ASP A 1 86 ? -21.802 1.097 22.355 1.00 55.28 86 ASP A N 1
ATOM 676 C CA . ASP A 1 86 ? -22.251 0.771 21.017 1.00 55.28 86 ASP A CA 1
ATOM 677 C C . ASP A 1 86 ? -23.460 -0.160 21.092 1.00 55.28 86 ASP A C 1
ATOM 679 O O . ASP A 1 86 ? -23.471 -1.168 21.798 1.00 55.28 86 ASP A O 1
ATOM 683 N N . ILE A 1 87 ? -24.505 0.200 20.350 1.00 57.16 87 ILE A N 1
ATOM 684 C CA . ILE A 1 87 ? -25.812 -0.477 20.328 1.00 57.16 87 ILE A CA 1
ATOM 685 C C . ILE A 1 87 ? -25.644 -1.957 19.930 1.00 57.16 87 ILE A C 1
ATOM 687 O O . ILE A 1 87 ? -26.468 -2.797 20.288 1.00 57.16 87 ILE A O 1
ATOM 691 N N . GLY A 1 88 ? -24.536 -2.292 19.259 1.00 57.34 88 GLY A N 1
ATOM 692 C CA . GLY A 1 88 ? -24.129 -3.660 18.959 1.00 57.34 88 GLY A CA 1
ATOM 693 C C . GLY A 1 88 ? -23.955 -4.569 20.183 1.00 57.34 88 GLY A C 1
ATOM 694 O O . GLY A 1 88 ? -24.339 -5.723 20.081 1.00 57.34 88 GLY A O 1
ATOM 695 N N . GLU A 1 89 ? -23.471 -4.087 21.339 1.00 57.19 89 GLU A N 1
ATOM 696 C CA . GLU A 1 89 ? -23.398 -4.919 22.567 1.00 57.19 89 GLU A CA 1
ATOM 697 C C . GLU A 1 89 ? -24.791 -5.279 23.090 1.00 57.19 89 GLU A C 1
ATOM 699 O O . GLU A 1 89 ? -25.030 -6.388 23.564 1.00 57.19 89 GLU A O 1
ATOM 704 N N . ILE A 1 90 ? -25.737 -4.348 22.968 1.00 60.69 90 ILE A N 1
ATOM 705 C CA . ILE A 1 90 ? -27.130 -4.583 23.351 1.00 60.69 90 ILE A CA 1
ATOM 706 C C . ILE A 1 90 ? -27.744 -5.616 22.402 1.00 60.69 90 ILE A C 1
ATOM 708 O O . ILE A 1 90 ? -28.441 -6.522 22.848 1.00 60.69 90 ILE A O 1
ATOM 712 N N . ILE A 1 91 ? -27.463 -5.516 21.100 1.00 60.47 91 ILE A N 1
ATOM 713 C CA . ILE A 1 91 ? -27.966 -6.461 20.097 1.00 60.47 91 ILE A CA 1
ATOM 714 C C . ILE A 1 91 ? -27.300 -7.834 20.239 1.00 60.47 91 ILE A C 1
ATOM 716 O O . ILE A 1 91 ? -28.010 -8.826 20.148 1.00 60.47 91 ILE A O 1
ATOM 720 N N . GLU A 1 92 ? -25.996 -7.924 20.510 1.00 61.19 92 GLU A N 1
ATOM 721 C CA . GLU A 1 92 ? -25.313 -9.194 20.806 1.00 61.19 92 GLU A CA 1
ATOM 722 C C . GLU A 1 92 ? -25.839 -9.815 22.104 1.00 61.19 92 GLU A C 1
ATOM 724 O O . GLU A 1 92 ? -26.105 -11.014 22.132 1.00 61.19 92 GLU A O 1
ATOM 729 N N . GLY A 1 93 ? -26.092 -9.014 23.144 1.00 61.06 93 GLY A N 1
ATOM 730 C CA . GLY A 1 93 ? -26.732 -9.482 24.376 1.00 61.06 93 GLY A CA 1
ATOM 731 C C . GLY A 1 93 ? -28.154 -10.005 24.143 1.00 61.06 93 GLY A C 1
ATOM 732 O O . GLY A 1 93 ? -28.523 -11.060 24.661 1.00 61.06 93 GLY A O 1
ATOM 733 N N . ILE A 1 94 ? -28.942 -9.318 23.311 1.00 63.53 94 ILE A N 1
ATOM 734 C CA . ILE A 1 94 ? -30.293 -9.757 22.928 1.00 63.53 94 ILE A CA 1
ATOM 735 C C . ILE A 1 94 ? -30.233 -10.990 22.019 1.00 63.53 94 ILE A C 1
ATOM 737 O O . ILE A 1 94 ? -31.038 -11.901 22.184 1.00 63.53 94 ILE A O 1
ATOM 741 N N . ALA A 1 95 ? -29.290 -11.052 21.079 1.00 61.09 95 ALA A N 1
ATOM 742 C CA . ALA A 1 95 ? -29.117 -12.177 20.168 1.00 61.09 95 ALA A CA 1
ATOM 743 C C . ALA A 1 95 ? -28.627 -13.426 20.905 1.00 61.09 95 ALA A C 1
ATOM 745 O O . ALA A 1 95 ? -29.100 -14.516 20.602 1.00 61.09 95 ALA A O 1
ATOM 746 N N . ALA A 1 96 ? -27.748 -13.281 21.899 1.00 64.69 96 ALA A N 1
ATOM 747 C CA . ALA A 1 96 ? -27.319 -14.371 22.769 1.00 64.69 96 ALA A CA 1
ATOM 748 C C . ALA A 1 96 ? -28.487 -14.896 23.618 1.00 64.69 96 ALA A C 1
ATOM 750 O O . ALA A 1 96 ? -28.730 -16.101 23.634 1.00 64.69 96 ALA A O 1
ATOM 751 N N . ALA A 1 97 ? -29.271 -14.000 24.229 1.00 66.12 97 ALA A N 1
ATOM 752 C CA . ALA A 1 97 ? -30.473 -14.379 24.975 1.00 66.12 97 ALA A CA 1
ATOM 753 C C . ALA A 1 97 ? -31.538 -15.034 24.073 1.00 66.12 97 ALA A C 1
ATOM 755 O O . ALA A 1 97 ? -32.173 -16.015 24.455 1.00 66.12 97 ALA A O 1
ATOM 756 N N . ALA A 1 98 ? -31.715 -14.536 22.846 1.00 60.03 98 ALA A N 1
ATOM 757 C CA . ALA A 1 98 ? -32.625 -15.121 21.867 1.00 60.03 98 ALA A CA 1
ATOM 758 C C . ALA A 1 98 ? -32.117 -16.473 21.346 1.00 60.03 98 ALA A C 1
ATOM 760 O O . ALA A 1 98 ? -32.914 -17.387 21.171 1.00 60.03 98 ALA A O 1
ATOM 761 N N . ALA A 1 99 ? -30.810 -16.634 21.121 1.00 64.50 99 ALA A N 1
ATOM 762 C CA . ALA A 1 99 ? -30.206 -17.893 20.692 1.00 64.50 99 ALA A CA 1
ATOM 763 C C . ALA A 1 99 ? -30.330 -18.977 21.769 1.00 64.50 99 ALA A C 1
ATOM 765 O O . ALA A 1 99 ? -30.612 -20.127 21.436 1.00 64.50 99 ALA A O 1
ATOM 766 N N . GLU A 1 100 ? -30.189 -18.612 23.045 1.00 70.31 100 GLU A N 1
ATOM 767 C CA . GLU A 1 100 ? -30.421 -19.515 24.174 1.00 70.31 100 GLU A CA 1
ATOM 768 C C . GLU A 1 100 ? -31.888 -19.972 24.220 1.00 70.31 100 GLU A C 1
ATOM 770 O O . GLU A 1 100 ? -32.156 -21.173 24.276 1.00 70.31 100 GLU A O 1
ATOM 775 N N . GLN A 1 101 ? -32.839 -19.048 24.036 1.00 63.81 101 GLN A N 1
ATOM 776 C CA . GLN A 1 101 ? -34.267 -19.380 23.933 1.00 63.81 101 GLN A CA 1
ATOM 777 C C . GLN A 1 101 ? -34.617 -20.202 22.681 1.00 63.81 101 GLN A C 1
ATOM 779 O O . GLN A 1 101 ? -35.488 -21.073 22.728 1.00 63.81 101 GLN A O 1
ATOM 784 N N . ILE A 1 102 ? -33.940 -19.962 21.555 1.00 62.44 102 ILE A N 1
ATOM 785 C CA . ILE A 1 102 ? -34.118 -20.732 20.318 1.00 62.44 102 ILE A CA 1
ATOM 786 C C . ILE A 1 102 ? -33.555 -22.146 20.481 1.00 62.44 102 ILE A C 1
ATOM 788 O O . ILE A 1 102 ? -34.187 -23.090 20.015 1.00 62.44 102 ILE A O 1
ATOM 792 N N . GLU A 1 103 ? -32.414 -22.331 21.150 1.00 66.31 103 GLU A N 1
ATOM 793 C CA . GLU A 1 103 ? -31.880 -23.666 21.449 1.00 66.31 103 GLU A CA 1
ATOM 794 C C . GLU A 1 103 ? -32.736 -24.424 22.472 1.00 66.31 103 GLU A C 1
ATOM 796 O O . GLU A 1 103 ? -32.952 -25.627 22.310 1.00 66.31 103 GLU A O 1
ATOM 801 N N . GLU A 1 104 ? -33.311 -23.750 23.469 1.00 67.69 104 GLU A N 1
ATOM 802 C CA . GLU A 1 104 ? -34.310 -24.363 24.356 1.00 67.69 104 GLU A CA 1
ATOM 803 C C . GLU A 1 104 ? -35.559 -24.810 23.583 1.00 67.69 104 GLU A C 1
ATOM 805 O O . GLU A 1 104 ? -35.994 -25.962 23.705 1.00 67.69 104 GLU A O 1
ATOM 810 N N . ALA A 1 105 ? -36.084 -23.953 22.703 1.00 59.59 105 ALA A N 1
ATOM 811 C CA . ALA A 1 105 ? -37.191 -24.301 21.814 1.00 59.59 105 ALA A CA 1
ATOM 812 C C . ALA A 1 105 ? -36.818 -25.427 20.827 1.00 59.59 105 ALA A C 1
ATOM 814 O O . ALA A 1 105 ? -37.655 -26.269 20.493 1.00 59.59 105 ALA A O 1
ATOM 815 N N . ARG A 1 106 ? -35.553 -25.494 20.391 1.00 59.12 106 ARG A N 1
ATOM 816 C CA . ARG A 1 106 ? -35.023 -26.538 19.501 1.00 59.12 106 ARG A CA 1
ATOM 817 C C . ARG A 1 106 ? -34.917 -27.886 20.203 1.00 59.12 106 ARG A C 1
ATOM 819 O O . ARG A 1 106 ? -35.243 -28.902 19.588 1.00 59.12 106 ARG A O 1
ATOM 826 N N . ARG A 1 107 ? -34.499 -27.915 21.474 1.00 64.81 107 ARG A N 1
ATOM 827 C CA . ARG A 1 107 ? -34.484 -29.138 22.297 1.00 64.81 107 ARG A CA 1
ATOM 828 C C . ARG A 1 107 ? -35.903 -29.665 22.508 1.00 64.81 107 ARG A C 1
ATOM 830 O O . ARG A 1 107 ? -36.143 -30.838 22.231 1.00 64.81 107 ARG A O 1
ATOM 837 N N . ALA A 1 108 ? -36.846 -28.787 22.855 1.00 62.06 108 ALA A N 1
ATOM 838 C CA . ALA A 1 108 ? -38.258 -29.146 23.011 1.00 62.06 108 ALA A CA 1
ATOM 839 C C . ALA A 1 108 ? -38.902 -29.633 21.693 1.00 62.06 108 ALA A C 1
ATOM 841 O O . ALA A 1 108 ? -39.629 -30.626 21.674 1.00 62.06 108 ALA A O 1
ATOM 842 N N . GLY A 1 109 ? -38.600 -28.989 20.559 1.00 59.44 109 GLY A N 1
ATOM 843 C CA . GLY A 1 109 ? -39.113 -29.389 19.241 1.00 59.44 109 GLY A CA 1
ATOM 844 C C . GLY A 1 109 ? -38.574 -30.735 18.736 1.00 59.44 109 GLY A C 1
ATOM 845 O O . GLY A 1 109 ? -39.277 -31.452 18.019 1.00 59.44 109 GLY A O 1
ATOM 846 N N . ARG A 1 110 ? -37.351 -31.112 19.139 1.00 56.56 110 ARG A N 1
ATOM 847 C CA . ARG A 1 110 ? -36.717 -32.394 18.780 1.00 56.56 110 ARG A CA 1
ATOM 848 C C . ARG A 1 110 ? -37.330 -33.578 19.531 1.00 56.56 110 ARG A C 1
ATOM 850 O O . ARG A 1 110 ? -37.434 -34.656 18.953 1.00 56.56 110 ARG A O 1
ATOM 857 N N . GLU A 1 111 ? -37.776 -33.367 20.768 1.00 57.41 111 GLU A N 1
ATOM 858 C CA . GLU A 1 111 ? -38.527 -34.363 21.550 1.00 57.41 111 GLU A CA 1
ATOM 859 C C . GLU A 1 111 ? -39.947 -34.589 21.005 1.00 57.41 111 GLU A C 1
ATOM 861 O O . GLU A 1 111 ? -40.479 -35.693 21.097 1.00 57.41 111 GLU A O 1
ATOM 866 N N . LEU A 1 112 ? -40.538 -33.571 20.368 1.00 59.62 112 LEU A N 1
ATOM 867 C CA . LEU A 1 112 ? -41.883 -33.618 19.779 1.00 59.62 112 LEU A CA 1
ATOM 868 C C . LEU A 1 112 ? -41.912 -34.033 18.294 1.00 59.62 112 LEU A C 1
ATOM 870 O O . LEU A 1 112 ? -42.989 -34.124 17.707 1.00 59.62 112 LEU A O 1
ATOM 874 N N . GLY A 1 113 ? -40.756 -34.299 17.674 1.00 49.69 113 GLY A N 1
ATOM 875 C CA . GLY A 1 113 ? -40.669 -34.808 16.298 1.00 49.69 113 GLY A CA 1
ATOM 876 C C . GLY A 1 113 ? -41.132 -33.831 15.207 1.00 49.69 113 GLY A C 1
ATOM 877 O O . GLY A 1 113 ? -41.513 -34.269 14.122 1.00 49.69 113 GLY A O 1
ATOM 878 N N . ILE A 1 114 ? -41.113 -32.519 15.469 1.00 53.91 114 ILE A N 1
ATOM 879 C CA . ILE A 1 114 ? -41.597 -31.493 14.534 1.00 53.91 114 ILE A CA 1
ATOM 880 C C . ILE A 1 114 ? -40.438 -31.051 13.616 1.00 53.91 114 ILE A C 1
ATOM 882 O O . ILE A 1 114 ? -39.451 -30.506 14.113 1.00 53.91 114 ILE A O 1
ATOM 886 N N . PRO A 1 115 ? -40.509 -31.247 12.285 1.00 46.12 115 PRO A N 1
ATOM 887 C CA . PRO A 1 115 ? -39.483 -30.753 11.367 1.00 46.12 115 PRO A CA 1
ATOM 888 C C . PRO A 1 115 ? -39.582 -29.223 11.216 1.00 46.12 115 PRO A C 1
ATOM 890 O O . PRO A 1 115 ? -40.646 -28.698 10.891 1.00 46.12 115 PRO A O 1
ATOM 893 N N . LEU A 1 116 ? -38.480 -28.496 11.445 1.00 50.47 116 LEU A N 1
ATOM 894 C CA . LEU A 1 116 ? -38.424 -27.029 11.338 1.00 50.47 116 LEU A CA 1
ATOM 895 C C . LEU A 1 116 ? -38.030 -26.534 9.931 1.00 50.47 116 LEU A C 1
ATOM 897 O O . LEU A 1 116 ? -37.204 -27.125 9.243 1.00 50.47 116 LEU A O 1
ATOM 90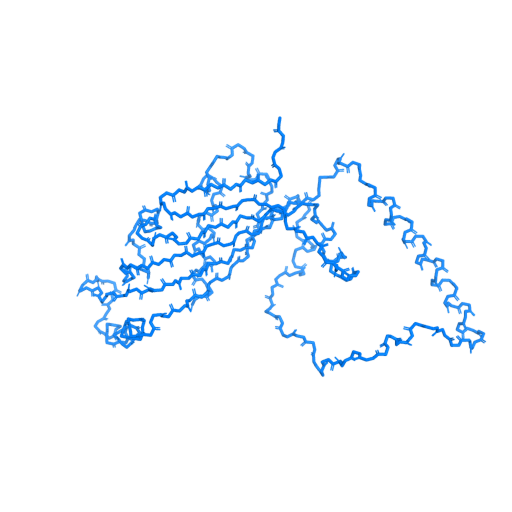1 N N . ILE A 1 117 ? -38.581 -25.371 9.566 1.00 51.38 117 ILE A N 1
ATOM 902 C CA . ILE A 1 117 ? -38.551 -24.673 8.259 1.00 51.38 117 ILE A CA 1
ATOM 903 C C . ILE A 1 117 ? -37.168 -24.048 7.917 1.00 51.38 117 ILE A C 1
ATOM 905 O O . ILE A 1 117 ? -37.065 -23.195 7.046 1.00 51.38 117 ILE A O 1
ATOM 909 N N . SER A 1 118 ? -36.073 -24.442 8.581 1.00 48.25 118 SER A N 1
ATOM 910 C CA . SER A 1 118 ? -34.748 -23.833 8.332 1.00 48.25 118 SER A CA 1
ATOM 911 C C . SER A 1 118 ? -33.886 -24.573 7.307 1.00 48.25 118 SER A C 1
ATOM 913 O O . SER A 1 118 ? -32.849 -24.047 6.903 1.00 48.25 118 SER A O 1
ATOM 915 N N . ASP A 1 119 ? -34.288 -25.756 6.853 1.00 47.66 119 ASP A N 1
ATOM 916 C CA . ASP A 1 119 ? -33.620 -26.359 5.709 1.00 47.66 119 ASP A CA 1
ATOM 917 C C . ASP A 1 119 ? -34.175 -25.719 4.441 1.00 47.66 119 ASP A C 1
ATOM 919 O O . ASP A 1 119 ? -35.342 -25.917 4.107 1.00 47.66 119 ASP A O 1
ATOM 923 N N . ARG A 1 120 ? -33.283 -25.070 3.687 1.00 46.00 120 ARG A N 1
ATOM 924 C CA . ARG A 1 120 ? -33.427 -24.693 2.269 1.00 46.00 120 ARG A CA 1
ATOM 925 C C . ARG A 1 120 ? -33.924 -23.268 2.041 1.00 46.00 120 ARG A C 1
ATOM 927 O O . ARG A 1 120 ? -35.115 -23.006 1.923 1.00 46.00 120 ARG A O 1
ATOM 934 N N . ILE A 1 121 ? -32.973 -22.391 1.729 1.00 46.41 121 ILE A N 1
ATOM 935 C CA . ILE A 1 121 ? -33.186 -21.508 0.581 1.00 46.41 121 ILE A CA 1
ATOM 936 C C . ILE A 1 121 ? -33.048 -22.402 -0.665 1.00 46.41 121 ILE A C 1
ATOM 938 O O . ILE A 1 121 ? -31.977 -22.979 -0.878 1.00 46.41 121 ILE A O 1
ATOM 942 N N . PRO A 1 122 ? -34.099 -22.595 -1.477 1.00 43.22 122 PRO A N 1
ATOM 943 C CA . PRO A 1 122 ? -33.999 -23.408 -2.682 1.00 43.22 122 PRO A CA 1
ATOM 944 C C . PRO A 1 122 ? -33.087 -22.721 -3.712 1.00 43.22 122 PRO A C 1
ATOM 946 O O . PRO A 1 122 ? -33.338 -21.578 -4.080 1.00 43.22 122 PRO A O 1
ATOM 949 N N . GLY A 1 123 ? -32.061 -23.419 -4.216 1.00 51.06 123 GLY A N 1
ATOM 950 C CA . GLY A 1 123 ? -31.343 -23.018 -5.439 1.00 51.06 123 GLY A CA 1
ATOM 951 C C . GLY A 1 123 ? -29.849 -22.696 -5.321 1.00 51.06 123 GLY A C 1
ATOM 952 O O . GLY A 1 123 ? -29.219 -22.456 -6.351 1.00 51.06 123 GLY A O 1
ATOM 953 N N . GLN A 1 124 ? -29.242 -22.734 -4.132 1.00 54.81 124 GLN A N 1
ATOM 954 C CA . GLN A 1 124 ? -27.795 -22.522 -4.000 1.00 54.81 124 GLN A CA 1
ATOM 955 C C . GLN A 1 124 ? -27.037 -23.837 -4.257 1.00 54.81 124 GLN A C 1
ATOM 957 O O . GLN A 1 124 ? -27.234 -24.821 -3.548 1.00 54.81 124 GLN A O 1
ATOM 962 N N . ARG A 1 125 ? -26.183 -23.886 -5.290 1.00 47.38 125 ARG A N 1
ATOM 963 C CA . ARG A 1 125 ? -25.273 -25.024 -5.512 1.00 47.38 125 ARG A CA 1
ATOM 964 C C . ARG A 1 125 ? -24.157 -24.983 -4.468 1.00 47.38 125 ARG A C 1
ATOM 966 O O . ARG A 1 125 ? -23.384 -24.028 -4.447 1.00 47.38 125 ARG A O 1
ATOM 973 N N . GLU A 1 126 ? -24.059 -26.021 -3.646 1.00 55.22 126 GLU A N 1
ATOM 974 C CA . GLU A 1 126 ? -22.919 -26.221 -2.750 1.00 55.22 126 GLU A CA 1
ATOM 975 C C . GLU A 1 126 ? -21.636 -26.432 -3.569 1.00 55.22 126 GLU A C 1
ATOM 977 O O . GLU A 1 126 ? -21.612 -27.213 -4.527 1.00 55.22 126 GLU A O 1
ATOM 982 N N . LEU A 1 127 ? -20.550 -25.742 -3.205 1.00 57.34 127 LEU A N 1
ATOM 983 C CA . LEU A 1 127 ? -19.226 -26.135 -3.675 1.00 57.34 127 LEU A CA 1
ATOM 984 C C . LEU A 1 127 ? -18.864 -27.468 -3.013 1.00 57.34 127 LEU A C 1
ATOM 986 O O . LEU A 1 127 ? -18.935 -27.601 -1.797 1.00 57.34 127 LEU A O 1
ATOM 990 N N . ALA A 1 128 ? -18.401 -28.438 -3.803 1.00 62.16 128 ALA A N 1
ATOM 991 C CA . ALA A 1 128 ? -18.015 -29.768 -3.317 1.00 62.16 128 ALA A CA 1
ATOM 992 C C . ALA A 1 128 ? -16.857 -29.755 -2.295 1.00 62.16 128 ALA A C 1
ATOM 994 O O . ALA A 1 128 ? -16.563 -30.775 -1.674 1.00 62.16 128 ALA A O 1
ATOM 995 N N . LYS A 1 129 ? -16.160 -28.621 -2.164 1.00 47.62 129 LYS A N 1
ATOM 996 C CA . LYS A 1 129 ? -15.073 -28.381 -1.215 1.00 47.62 129 LYS A CA 1
ATOM 997 C C . LYS A 1 129 ? -15.138 -26.920 -0.750 1.00 47.62 129 LYS A C 1
ATOM 999 O O . LYS A 1 129 ? -15.450 -26.060 -1.577 1.00 47.62 129 LYS A O 1
ATOM 1004 N N . PRO A 1 130 ? -14.817 -26.617 0.519 1.00 56.22 130 PRO A N 1
ATOM 1005 C CA . PRO A 1 130 ? -14.626 -25.237 0.955 1.00 56.22 130 PRO A CA 1
ATOM 1006 C C . PRO A 1 130 ? -13.509 -24.577 0.131 1.00 56.22 130 PRO A C 1
ATOM 1008 O O . PRO A 1 130 ? -12.580 -25.254 -0.320 1.00 56.22 130 PRO A O 1
ATOM 1011 N N . ALA A 1 131 ? -13.608 -23.265 -0.093 1.00 59.72 131 ALA A N 1
ATOM 1012 C CA . ALA A 1 131 ? -12.571 -22.515 -0.794 1.00 59.72 131 ALA A CA 1
ATOM 1013 C C . ALA A 1 131 ? -11.220 -22.690 -0.078 1.00 59.72 131 ALA A C 1
ATOM 1015 O O . ALA A 1 131 ? -11.140 -22.585 1.145 1.00 59.72 131 ALA A O 1
ATOM 1016 N N . LEU A 1 132 ? -10.166 -22.985 -0.842 1.00 45.59 132 LEU A N 1
ATOM 1017 C CA . LEU A 1 132 ? -8.803 -23.058 -0.322 1.00 45.59 132 LEU A CA 1
ATOM 1018 C C . LEU A 1 132 ? -8.338 -21.634 0.007 1.00 45.59 132 LEU A C 1
ATOM 1020 O O . LEU A 1 132 ? -8.088 -20.843 -0.900 1.00 45.59 132 LEU A O 1
ATOM 1024 N N . SER A 1 133 ? -8.235 -21.321 1.295 1.00 46.47 133 SER A N 1
ATOM 1025 C CA . SER A 1 133 ? -7.564 -20.119 1.796 1.00 46.47 133 SER A CA 1
ATOM 1026 C C . SER A 1 133 ? -6.137 -20.481 2.202 1.00 46.47 133 SER A C 1
ATOM 1028 O O . SER A 1 133 ? -5.900 -21.585 2.698 1.00 46.47 133 SER A O 1
ATOM 1030 N N . ALA A 1 134 ? -5.185 -19.569 1.986 1.00 43.38 134 ALA A N 1
ATOM 1031 C CA . ALA A 1 134 ? -3.844 -19.699 2.550 1.00 43.38 134 ALA A CA 1
ATOM 1032 C C . ALA A 1 134 ? -3.941 -19.888 4.080 1.00 43.38 134 ALA A C 1
ATOM 1034 O O . ALA A 1 134 ? -4.894 -19.375 4.677 1.00 43.38 134 ALA A O 1
ATOM 1035 N N . PRO A 1 135 ? -3.013 -20.623 4.723 1.00 45.34 135 PRO A N 1
ATOM 1036 C CA . PRO A 1 135 ? -2.921 -20.656 6.176 1.00 45.34 135 PRO A CA 1
ATOM 1037 C C . PRO A 1 135 ? -2.455 -19.272 6.637 1.00 45.34 135 PRO A C 1
ATOM 1039 O O . PRO A 1 135 ? -1.269 -19.014 6.785 1.00 45.34 135 PRO A O 1
ATOM 1042 N N . GLU A 1 136 ? -3.403 -18.352 6.740 1.00 51.53 136 GLU A N 1
ATOM 1043 C CA . GLU A 1 136 ? -3.233 -17.072 7.403 1.00 51.53 136 GLU A CA 1
ATOM 1044 C C . GLU A 1 136 ? -3.617 -17.272 8.865 1.00 51.53 136 GLU A C 1
ATOM 1046 O O . GLU A 1 136 ? -4.575 -17.989 9.177 1.00 51.53 136 GLU A O 1
ATOM 1051 N N . ASP A 1 137 ? -2.852 -16.633 9.737 1.00 49.22 137 ASP A N 1
ATOM 1052 C CA . ASP A 1 137 ? -2.851 -16.720 11.194 1.00 49.22 137 ASP A CA 1
ATOM 1053 C C . ASP A 1 137 ? -4.158 -16.195 11.849 1.00 49.22 137 ASP A C 1
ATOM 1055 O O . ASP A 1 137 ? -4.154 -15.402 12.786 1.00 49.22 137 ASP A O 1
ATOM 1059 N N . GLU A 1 138 ? -5.339 -16.615 11.373 1.00 47.59 138 GLU A N 1
ATOM 1060 C CA . GLU A 1 138 ? -6.644 -16.259 11.956 1.00 47.59 138 GLU A CA 1
ATOM 1061 C C . GLU A 1 138 ? -6.820 -16.850 13.368 1.00 47.59 138 GLU A C 1
ATOM 1063 O O . GLU A 1 138 ? -7.593 -16.313 14.166 1.00 47.59 138 GLU A O 1
ATOM 1068 N N . LYS A 1 139 ? -6.110 -17.944 13.692 1.00 44.66 139 LYS A N 1
ATOM 1069 C CA . LYS A 1 139 ? -6.102 -18.530 15.043 1.00 44.66 139 LYS A CA 1
ATOM 1070 C C . LYS A 1 139 ? -5.205 -17.757 16.014 1.00 44.66 139 LYS A C 1
ATOM 1072 O O . LYS A 1 139 ? -5.623 -17.567 17.149 1.00 44.66 139 LYS A O 1
ATOM 1077 N N . GLU A 1 140 ? -4.061 -17.240 15.567 1.00 45.56 140 GLU A N 1
ATOM 1078 C CA . GLU A 1 140 ? -3.189 -16.388 16.397 1.00 45.56 140 GLU A CA 1
ATOM 1079 C C . GLU A 1 140 ? -3.851 -15.027 16.662 1.00 45.56 140 GLU A C 1
ATOM 1081 O O . GLU A 1 140 ? -3.864 -14.535 17.788 1.00 45.56 140 GLU A O 1
ATOM 1086 N N . LEU A 1 141 ? -4.576 -14.476 15.681 1.00 51.16 141 LEU A N 1
ATOM 1087 C CA . LEU A 1 141 ? -5.306 -13.215 15.849 1.00 51.16 141 LEU A CA 1
ATOM 1088 C C . LEU A 1 141 ? -6.361 -13.231 16.971 1.00 51.16 141 LEU A C 1
ATOM 1090 O O . LEU A 1 141 ? -6.631 -12.172 17.542 1.00 51.16 141 LEU A O 1
ATOM 1094 N N . ARG A 1 142 ? -6.983 -14.380 17.278 1.00 48.03 142 ARG A N 1
ATOM 1095 C CA . ARG A 1 142 ? -8.026 -14.494 18.319 1.00 48.03 142 ARG A CA 1
ATOM 1096 C C . ARG A 1 142 ? -7.476 -14.655 19.738 1.00 48.03 142 ARG A C 1
ATOM 1098 O O . ARG A 1 142 ? -8.198 -14.306 20.666 1.00 48.03 142 ARG A O 1
ATOM 1105 N N . GLU A 1 143 ? -6.253 -15.156 19.901 1.00 48.62 143 GLU A N 1
ATOM 1106 C CA . GLU A 1 143 ? -5.680 -15.483 21.218 1.00 48.62 143 GLU A CA 1
ATOM 1107 C C . GLU A 1 143 ? -4.466 -14.609 21.599 1.00 48.62 143 GLU A C 1
ATOM 1109 O O . GLU A 1 143 ? -4.179 -14.483 22.784 1.00 48.62 143 GLU A O 1
ATOM 1114 N N . GLU A 1 144 ? -3.788 -13.952 20.647 1.00 49.97 144 GLU A N 1
ATOM 1115 C CA . GLU A 1 144 ? -2.487 -13.300 20.902 1.00 49.97 144 GLU A CA 1
ATOM 1116 C C . GLU A 1 144 ? -2.550 -11.781 21.158 1.00 49.97 144 GLU A C 1
ATOM 1118 O O . GLU A 1 144 ? -1.663 -11.215 21.793 1.00 49.97 144 GLU A O 1
ATOM 1123 N N . TYR A 1 145 ? -3.617 -11.095 20.737 1.00 52.66 145 TYR A N 1
ATOM 1124 C CA . TYR A 1 145 ? -3.709 -9.634 20.848 1.00 52.66 145 TYR A CA 1
ATOM 1125 C C . TYR A 1 145 ? -4.813 -9.199 21.820 1.00 52.66 145 TYR A C 1
ATOM 1127 O O . TYR A 1 145 ? -5.905 -8.824 21.386 1.00 52.66 145 TYR A O 1
ATOM 1135 N N . GLU A 1 146 ? -4.516 -9.196 23.126 1.00 64.19 146 GLU A N 1
ATOM 1136 C CA . GLU A 1 146 ? -5.331 -8.509 24.154 1.00 64.19 146 GLU A CA 1
ATOM 1137 C C . GLU A 1 146 ? -5.470 -7.001 23.868 1.00 64.19 146 GLU A C 1
ATOM 1139 O O . GLU A 1 146 ? -6.418 -6.348 24.307 1.00 64.19 146 GLU A O 1
ATOM 1144 N N . LYS A 1 147 ? -4.521 -6.437 23.115 1.00 76.00 147 LYS A N 1
ATOM 1145 C CA . LYS A 1 147 ? -4.453 -5.015 22.786 1.00 76.00 147 LYS A CA 1
ATOM 1146 C C . LYS A 1 147 ? -5.239 -4.664 21.513 1.00 76.00 147 LYS A C 1
ATOM 1148 O O . LYS A 1 147 ? -5.381 -5.495 20.609 1.00 76.00 147 LYS A O 1
ATOM 1153 N N . PRO A 1 148 ? -5.738 -3.418 21.396 1.00 83.19 148 PRO A N 1
ATOM 1154 C CA . PRO A 1 148 ? -6.333 -2.935 20.156 1.00 83.19 148 PRO A CA 1
ATOM 1155 C C . PRO A 1 148 ? -5.271 -2.907 19.048 1.00 83.19 148 PRO A C 1
ATOM 1157 O O . PRO A 1 148 ? -4.267 -2.209 19.158 1.00 83.19 148 PRO A O 1
ATOM 1160 N N . VAL A 1 149 ? -5.512 -3.649 17.968 1.00 86.94 149 VAL A N 1
ATOM 1161 C CA . VAL A 1 149 ? -4.644 -3.720 16.782 1.00 86.94 149 VAL A CA 1
ATOM 1162 C C . VAL A 1 149 ? -5.330 -3.097 15.579 1.00 86.94 149 VAL A C 1
ATOM 1164 O O . VAL A 1 149 ? -6.544 -3.189 15.451 1.00 86.94 149 VAL A O 1
ATOM 1167 N N . VAL A 1 150 ? -4.559 -2.501 14.679 1.00 87.94 150 VAL A N 1
ATOM 1168 C CA . VAL A 1 150 ? -4.971 -2.038 13.354 1.00 87.94 150 VAL A CA 1
ATOM 1169 C C . VAL A 1 150 ? -4.577 -3.101 12.332 1.00 87.94 150 VAL A C 1
ATOM 1171 O O . VAL A 1 150 ? -3.434 -3.563 12.314 1.00 87.94 150 VAL A O 1
ATOM 1174 N N . LEU A 1 151 ? -5.518 -3.479 11.465 1.00 88.94 151 LEU A N 1
ATOM 1175 C CA . LEU A 1 151 ? -5.248 -4.370 10.338 1.00 88.94 151 LEU A CA 1
ATOM 1176 C C . LEU A 1 151 ? -5.260 -3.568 9.044 1.00 88.94 151 LEU A C 1
ATOM 1178 O O . LEU A 1 151 ? -6.198 -2.821 8.781 1.00 88.94 151 LEU A O 1
ATOM 1182 N N . ILE A 1 152 ? -4.225 -3.735 8.234 1.00 90.88 152 ILE A N 1
ATOM 1183 C CA . ILE A 1 152 ? -4.062 -3.060 6.952 1.00 90.88 152 ILE A CA 1
ATOM 1184 C C . ILE A 1 152 ? -3.916 -4.141 5.887 1.00 90.88 152 ILE A C 1
ATOM 1186 O O . ILE A 1 152 ? -2.936 -4.883 5.885 1.00 90.88 152 ILE A O 1
ATOM 1190 N N . ASP A 1 153 ? -4.897 -4.244 4.999 1.00 91.19 153 ASP A N 1
ATOM 1191 C CA . ASP A 1 153 ? -4.828 -5.100 3.816 1.00 91.19 153 ASP A CA 1
ATOM 1192 C C . ASP A 1 153 ? -4.378 -4.243 2.627 1.00 91.19 153 ASP A C 1
ATOM 1194 O O . ASP A 1 153 ? -5.003 -3.228 2.313 1.00 91.19 153 ASP A O 1
ATOM 1198 N N . ILE A 1 154 ? -3.245 -4.590 2.024 1.00 91.00 154 ILE A N 1
ATOM 1199 C CA . ILE A 1 154 ? -2.600 -3.814 0.966 1.00 91.00 154 ILE A CA 1
ATOM 1200 C C . ILE A 1 154 ? -2.641 -4.640 -0.318 1.00 91.00 154 ILE A C 1
ATOM 1202 O O . ILE A 1 154 ? -2.057 -5.718 -0.380 1.00 91.00 154 ILE A O 1
ATOM 1206 N N . ASP A 1 155 ? -3.288 -4.116 -1.357 1.00 91.88 155 ASP A N 1
ATOM 1207 C CA . ASP A 1 155 ? -3.291 -4.653 -2.723 1.00 91.88 155 ASP A CA 1
ATOM 1208 C C . ASP A 1 155 ? -2.543 -3.674 -3.637 1.00 91.88 155 ASP A C 1
ATOM 1210 O O . ASP A 1 155 ? -3.045 -2.593 -3.961 1.00 91.88 155 ASP A O 1
ATOM 1214 N N . LEU A 1 156 ? -1.319 -4.041 -4.017 1.00 89.06 156 LEU A N 1
ATOM 1215 C CA . LEU A 1 156 ? -0.476 -3.312 -4.961 1.00 89.06 156 LEU A CA 1
ATOM 1216 C C . LEU A 1 156 ? -0.551 -3.978 -6.330 1.00 89.06 156 LEU A C 1
ATOM 1218 O O . LEU A 1 156 ? -0.308 -5.174 -6.470 1.00 89.06 156 LEU A O 1
ATOM 1222 N N . ARG A 1 157 ? -0.826 -3.203 -7.374 1.00 91.00 157 ARG A N 1
ATOM 1223 C CA . ARG A 1 157 ? -0.905 -3.700 -8.748 1.00 91.00 157 ARG A CA 1
ATOM 1224 C C . ARG A 1 157 ? 0.065 -2.944 -9.625 1.00 91.00 157 ARG A C 1
ATOM 1226 O O . ARG A 1 157 ? -0.134 -1.771 -9.932 1.00 91.00 157 ARG A O 1
ATOM 1233 N N . PHE A 1 158 ? 1.098 -3.646 -10.061 1.00 88.56 158 PHE A N 1
ATOM 1234 C CA . PHE A 1 158 ? 2.104 -3.109 -10.958 1.00 88.56 158 PHE A CA 1
ATOM 1235 C C . PHE A 1 158 ? 1.646 -3.281 -12.405 1.00 88.56 158 PHE A C 1
ATOM 1237 O O . PHE A 1 158 ? 1.350 -4.396 -12.835 1.00 88.56 158 PHE A O 1
ATOM 1244 N N . ARG A 1 159 ? 1.586 -2.179 -13.152 1.00 89.25 159 ARG A N 1
ATOM 1245 C CA . ARG A 1 159 ? 1.171 -2.098 -14.559 1.00 89.25 159 ARG A CA 1
ATOM 1246 C C . ARG A 1 159 ? 2.304 -1.581 -15.428 1.00 89.25 159 ARG A C 1
ATOM 1248 O O . ARG A 1 159 ? 3.112 -0.766 -14.984 1.00 89.25 159 ARG A O 1
ATOM 1255 N N . ASP A 1 160 ? 2.307 -2.019 -16.688 1.00 87.94 160 ASP A N 1
ATOM 1256 C CA . ASP A 1 160 ? 3.232 -1.550 -17.728 1.00 87.94 160 ASP A CA 1
ATOM 1257 C C . ASP A 1 160 ? 4.703 -1.557 -17.274 1.00 87.94 160 ASP A C 1
ATOM 1259 O O . ASP A 1 160 ? 5.471 -0.644 -17.583 1.00 87.94 160 ASP A O 1
ATOM 1263 N N . LEU A 1 161 ? 5.084 -2.591 -16.518 1.00 87.19 161 LEU A N 1
ATOM 1264 C CA . LEU A 1 161 ? 6.438 -2.744 -16.006 1.00 87.19 161 LEU A CA 1
ATOM 1265 C C . LEU A 1 161 ? 7.445 -2.822 -17.152 1.00 87.19 161 LEU A C 1
ATOM 1267 O O . LEU A 1 161 ? 7.273 -3.585 -18.106 1.00 87.19 161 LEU A O 1
ATOM 1271 N N . LYS A 1 162 ? 8.531 -2.067 -17.014 1.00 87.31 162 LYS A N 1
ATOM 1272 C CA . LYS A 1 162 ? 9.732 -2.211 -17.825 1.00 87.31 162 LYS A CA 1
ATOM 1273 C C . LYS A 1 162 ? 10.898 -2.569 -16.938 1.00 87.31 162 LYS A C 1
ATOM 1275 O O . LYS A 1 162 ? 11.177 -1.901 -15.945 1.00 87.31 162 LYS A O 1
ATOM 1280 N N . ALA A 1 163 ? 11.611 -3.589 -17.365 1.00 85.00 163 ALA A N 1
ATOM 1281 C CA . ALA A 1 163 ? 12.794 -4.090 -16.714 1.00 85.00 163 ALA A CA 1
ATOM 1282 C C . ALA A 1 163 ? 14.020 -3.851 -17.601 1.00 85.00 163 ALA A C 1
ATOM 1284 O O . ALA A 1 163 ? 13.965 -4.053 -18.817 1.00 85.00 163 ALA A O 1
ATOM 1285 N N . ALA A 1 164 ? 15.143 -3.467 -17.010 1.00 83.00 164 ALA A N 1
ATOM 1286 C CA . ALA A 1 164 ? 16.435 -3.465 -17.677 1.00 83.00 164 ALA A CA 1
ATOM 1287 C C . ALA A 1 164 ? 17.392 -4.369 -16.918 1.00 83.00 164 ALA A C 1
ATOM 1289 O O . ALA A 1 164 ? 17.427 -4.392 -15.694 1.00 83.00 164 ALA A O 1
ATOM 1290 N N . MET A 1 165 ? 18.189 -5.120 -17.668 1.00 75.19 165 MET A N 1
ATOM 1291 C CA . MET A 1 165 ? 19.227 -5.943 -17.074 1.00 75.19 165 MET A CA 1
ATOM 1292 C C . MET A 1 165 ? 20.269 -5.022 -16.419 1.00 75.19 165 MET A C 1
ATOM 1294 O O . MET A 1 165 ? 20.831 -4.181 -17.127 1.00 75.19 165 MET A O 1
ATOM 1298 N N . PRO A 1 166 ? 20.545 -5.160 -15.109 1.00 65.12 166 PRO A N 1
ATOM 1299 C CA . PRO A 1 166 ? 21.608 -4.396 -14.480 1.00 65.12 166 PRO A CA 1
ATOM 1300 C C . PRO A 1 166 ? 22.917 -4.807 -15.145 1.00 65.12 166 PRO A C 1
ATOM 1302 O O . PRO A 1 166 ? 23.177 -5.999 -15.324 1.00 65.12 166 PRO A O 1
ATOM 1305 N N . LEU A 1 167 ? 23.706 -3.831 -15.595 1.00 62.34 167 LEU A N 1
ATOM 1306 C CA . LEU A 1 167 ? 24.876 -4.153 -16.406 1.00 62.34 167 LEU A CA 1
ATOM 1307 C C . LEU A 1 167 ? 26.002 -4.745 -15.562 1.00 62.34 167 LEU A C 1
ATOM 1309 O O . LEU A 1 167 ? 26.666 -5.641 -16.060 1.00 62.34 167 LEU A O 1
ATOM 1313 N N . PHE A 1 168 ? 26.157 -4.355 -14.294 1.00 56.16 168 PHE A N 1
ATOM 1314 C CA . PHE A 1 168 ? 27.130 -4.943 -13.371 1.00 56.16 168 PHE A CA 1
ATOM 1315 C C . PHE A 1 168 ? 26.695 -4.661 -11.928 1.00 56.16 168 PHE A C 1
ATOM 1317 O O . PHE A 1 168 ? 26.738 -3.517 -11.486 1.00 56.16 168 PHE A O 1
ATOM 1324 N N . THR A 1 169 ? 26.280 -5.685 -11.186 1.00 53.78 169 THR A N 1
ATOM 1325 C CA . THR A 1 169 ? 26.161 -5.620 -9.720 1.00 53.78 169 THR A CA 1
ATOM 1326 C C . THR A 1 169 ? 27.103 -6.667 -9.147 1.00 53.78 169 THR A C 1
ATOM 1328 O O . THR A 1 169 ? 27.005 -7.828 -9.538 1.00 53.78 169 THR A O 1
ATOM 1331 N N . ASN A 1 170 ? 27.993 -6.283 -8.226 1.00 54.66 170 ASN A N 1
ATOM 1332 C CA . ASN A 1 170 ? 28.959 -7.196 -7.588 1.00 54.66 170 ASN A CA 1
ATOM 1333 C C . ASN A 1 170 ? 28.293 -8.379 -6.846 1.00 54.66 170 ASN A C 1
ATOM 1335 O O . ASN A 1 170 ? 28.968 -9.345 -6.509 1.00 54.66 170 ASN A O 1
ATOM 1339 N N . GLU A 1 171 ? 26.973 -8.319 -6.652 1.00 56.00 171 GLU A N 1
ATOM 1340 C CA . GLU A 1 171 ? 26.152 -9.283 -5.915 1.00 56.00 171 GLU A CA 1
ATOM 1341 C C . GLU A 1 171 ? 25.536 -10.402 -6.786 1.00 56.00 171 GLU A C 1
ATOM 1343 O O . GLU A 1 171 ? 24.984 -11.363 -6.251 1.00 56.00 171 GLU A O 1
ATOM 1348 N N . LEU A 1 172 ? 25.609 -10.329 -8.128 1.00 56.03 172 LEU A N 1
ATOM 1349 C CA . LEU A 1 172 ? 25.083 -11.383 -9.013 1.00 56.03 172 LEU A CA 1
ATOM 1350 C C . LEU A 1 172 ? 26.200 -12.059 -9.818 1.00 56.03 172 LEU A C 1
ATOM 1352 O O . LEU A 1 172 ? 26.788 -11.483 -10.729 1.00 56.03 172 LEU A O 1
ATOM 1356 N N . SER A 1 173 ? 26.430 -13.345 -9.540 1.00 57.91 173 SER A N 1
ATOM 1357 C CA . SER A 1 173 ? 27.236 -14.223 -10.396 1.00 57.91 173 SER A CA 1
ATOM 1358 C C . SER A 1 173 ? 26.702 -14.237 -11.840 1.00 57.91 173 SER A C 1
ATOM 1360 O O . SER A 1 173 ? 25.495 -14.157 -12.073 1.00 57.91 173 SER A O 1
ATOM 1362 N N . TYR A 1 174 ? 27.590 -14.404 -12.826 1.00 51.56 174 TYR A N 1
ATOM 1363 C CA . TYR A 1 174 ? 27.275 -14.499 -14.263 1.00 51.56 174 TYR A CA 1
ATOM 1364 C C . TYR A 1 174 ? 26.167 -15.525 -14.589 1.00 51.56 174 TYR A C 1
ATOM 1366 O O . TYR A 1 174 ? 25.379 -15.331 -15.516 1.00 51.56 174 TYR A O 1
ATOM 1374 N N . VAL A 1 175 ? 26.056 -16.587 -13.783 1.00 56.38 175 VAL A N 1
ATOM 1375 C CA . VAL A 1 175 ? 25.003 -17.611 -13.904 1.00 56.38 175 VAL A CA 1
ATOM 1376 C C . VAL A 1 175 ? 23.613 -17.036 -13.597 1.00 56.38 175 VAL A C 1
ATOM 1378 O O . VAL A 1 175 ? 22.649 -17.363 -14.288 1.00 56.38 175 VAL A O 1
ATOM 1381 N N . ASN A 1 176 ? 23.508 -16.103 -12.648 1.00 63.12 176 ASN A N 1
ATOM 1382 C CA . ASN A 1 176 ? 22.244 -15.444 -12.313 1.00 63.12 176 ASN A CA 1
ATOM 1383 C C . ASN A 1 176 ? 21.808 -14.478 -13.428 1.00 63.12 176 ASN A C 1
ATOM 1385 O O . ASN A 1 176 ? 20.627 -14.396 -13.756 1.00 63.12 176 ASN A O 1
ATOM 1389 N N . HIS A 1 177 ? 22.753 -13.811 -14.099 1.00 71.75 177 HIS A N 1
ATOM 1390 C CA . HIS A 1 177 ? 22.455 -12.901 -15.212 1.00 71.75 177 HIS A CA 1
ATOM 1391 C C . HIS A 1 177 ? 21.800 -13.598 -16.417 1.00 71.75 177 HIS A C 1
ATOM 1393 O O . HIS A 1 177 ? 20.884 -13.041 -17.031 1.00 71.75 177 HIS A O 1
ATOM 1399 N N . ALA A 1 178 ? 22.236 -14.815 -16.757 1.00 70.00 178 ALA A N 1
ATOM 1400 C CA . ALA A 1 178 ? 21.643 -15.584 -17.854 1.00 70.00 178 ALA A CA 1
ATOM 1401 C C . ALA A 1 178 ? 20.193 -16.010 -17.555 1.00 70.00 178 ALA A C 1
ATOM 1403 O O . ALA A 1 178 ? 19.363 -16.023 -18.464 1.00 70.00 178 ALA A O 1
ATOM 1404 N N . LEU A 1 179 ? 19.881 -16.300 -16.288 1.00 76.06 179 LEU A N 1
ATOM 1405 C CA . LEU A 1 179 ? 18.549 -16.720 -15.834 1.00 76.06 179 LEU A CA 1
ATOM 1406 C C . LEU A 1 179 ? 17.557 -15.554 -15.716 1.00 76.06 179 LEU A C 1
ATOM 1408 O O . LEU A 1 179 ? 16.361 -15.740 -15.925 1.00 76.06 179 LEU A O 1
ATOM 1412 N N . VAL A 1 180 ? 18.042 -14.341 -15.443 1.00 76.06 180 VAL A N 1
ATOM 1413 C CA . VAL A 1 180 ? 17.200 -13.135 -15.335 1.00 76.06 180 VAL A CA 1
ATOM 1414 C C . VAL A 1 180 ? 16.770 -12.607 -16.710 1.00 76.06 180 VAL A C 1
ATOM 1416 O O . VAL A 1 180 ? 15.683 -12.047 -16.852 1.00 76.06 180 VAL A O 1
ATOM 1419 N N . ARG A 1 181 ? 17.572 -12.811 -17.764 1.00 80.12 181 ARG A N 1
ATOM 1420 C CA . ARG A 1 181 ? 17.287 -12.287 -19.115 1.00 80.12 181 ARG A CA 1
ATOM 1421 C C . ARG A 1 181 ? 15.934 -12.755 -19.695 1.00 80.12 181 ARG A C 1
ATOM 1423 O O . ARG A 1 181 ? 15.228 -11.902 -20.237 1.00 80.12 181 ARG A O 1
ATOM 1430 N N . PRO A 1 182 ? 15.523 -14.033 -19.584 1.00 85.81 182 PRO A N 1
ATOM 1431 C CA . PRO A 1 182 ? 14.173 -14.457 -19.957 1.00 85.81 182 PRO A CA 1
ATOM 1432 C C . PRO A 1 182 ? 13.067 -13.725 -19.190 1.00 85.81 182 PRO A C 1
ATOM 1434 O O . PRO A 1 182 ? 12.073 -13.340 -19.799 1.00 85.81 182 PRO A O 1
ATOM 1437 N N . ILE A 1 183 ? 13.253 -13.475 -17.890 1.00 84.25 183 ILE A N 1
ATOM 1438 C CA . ILE A 1 183 ? 12.274 -12.776 -17.041 1.00 84.25 183 ILE A CA 1
ATOM 1439 C C . ILE A 1 183 ? 12.136 -11.315 -17.488 1.00 84.25 183 ILE A C 1
ATOM 1441 O O . ILE A 1 183 ? 11.028 -10.839 -17.725 1.00 84.25 183 ILE A O 1
ATOM 1445 N N . VAL A 1 184 ? 13.259 -10.624 -17.705 1.00 85.50 184 VA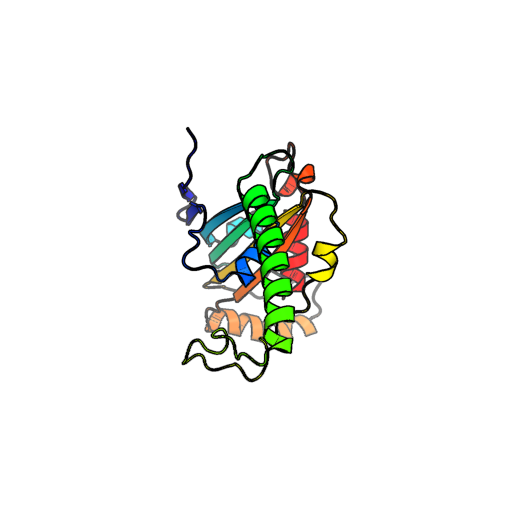L A N 1
ATOM 1446 C CA . VAL A 1 184 ? 13.289 -9.258 -18.262 1.00 85.50 184 VAL A CA 1
ATOM 1447 C C . VAL A 1 184 ? 12.594 -9.203 -19.621 1.00 85.50 184 VAL A C 1
ATOM 1449 O O . VAL A 1 184 ? 11.759 -8.331 -19.866 1.00 85.50 184 VAL A O 1
ATOM 1452 N N . SER A 1 185 ? 12.922 -10.146 -20.510 1.00 85.69 185 SER A N 1
ATOM 1453 C CA . SER A 1 185 ? 12.305 -10.236 -21.834 1.00 85.69 185 SER A CA 1
ATOM 1454 C C . SER A 1 185 ? 10.799 -10.469 -21.735 1.00 85.69 185 SER A C 1
ATOM 1456 O O . SER A 1 185 ? 10.048 -9.887 -22.512 1.00 85.69 185 SER A O 1
ATOM 1458 N N . PHE A 1 186 ? 10.356 -11.296 -20.789 1.00 87.69 186 PHE A N 1
ATOM 1459 C CA . PHE A 1 186 ? 8.946 -11.596 -20.567 1.00 87.69 186 PHE A CA 1
ATOM 1460 C C . PHE A 1 186 ? 8.173 -10.370 -20.069 1.00 87.69 186 PHE A C 1
ATOM 1462 O O . PHE A 1 186 ? 7.134 -10.039 -20.640 1.00 87.69 186 PHE A O 1
ATOM 1469 N N . ILE A 1 187 ? 8.704 -9.666 -19.066 1.00 86.31 187 ILE A N 1
ATOM 1470 C CA . ILE A 1 187 ? 8.111 -8.435 -18.518 1.00 86.31 187 ILE A CA 1
ATOM 1471 C C . ILE A 1 187 ? 7.944 -7.389 -19.625 1.00 86.31 187 ILE A C 1
ATOM 1473 O O . ILE A 1 187 ? 6.842 -6.883 -19.848 1.00 86.31 187 ILE A O 1
ATOM 1477 N N . ASN A 1 188 ? 9.018 -7.130 -20.378 1.00 86.44 188 ASN A N 1
ATOM 1478 C CA . ASN A 1 188 ? 9.022 -6.115 -21.430 1.00 86.44 188 ASN A CA 1
ATOM 1479 C C . ASN A 1 188 ? 8.130 -6.477 -22.628 1.00 86.44 188 ASN A C 1
ATOM 1481 O O . ASN A 1 188 ? 7.565 -5.578 -23.252 1.00 86.44 188 ASN A O 1
ATOM 1485 N N . ALA A 1 189 ? 8.005 -7.764 -22.969 1.00 88.44 189 ALA A N 1
ATOM 1486 C CA . ALA A 1 189 ? 7.187 -8.210 -24.097 1.00 88.44 189 ALA A CA 1
ATOM 1487 C C . ALA A 1 189 ? 5.686 -8.205 -23.774 1.00 88.44 189 ALA A C 1
ATOM 1489 O O . ALA A 1 189 ? 4.882 -7.803 -24.613 1.00 88.44 189 ALA A O 1
ATOM 1490 N N . ASN A 1 190 ? 5.312 -8.634 -22.565 1.00 82.69 190 ASN A N 1
ATOM 1491 C CA . ASN A 1 190 ? 3.916 -8.918 -22.227 1.00 82.69 190 ASN A CA 1
ATOM 1492 C C . ASN A 1 190 ? 3.220 -7.812 -21.425 1.00 82.69 190 ASN A C 1
ATOM 1494 O O . ASN A 1 190 ? 2.031 -7.958 -21.152 1.00 82.69 190 ASN A O 1
ATOM 1498 N N . ARG A 1 191 ? 3.922 -6.726 -21.049 1.00 77.50 191 ARG A N 1
ATOM 1499 C CA . ARG A 1 191 ? 3.385 -5.640 -20.196 1.00 77.50 191 ARG A CA 1
ATOM 1500 C C . ARG A 1 191 ? 2.612 -6.204 -19.003 1.00 77.50 191 ARG A C 1
ATOM 1502 O O . ARG A 1 191 ? 1.428 -5.939 -18.804 1.00 77.50 191 ARG A O 1
ATOM 1509 N N . THR A 1 192 ? 3.287 -7.069 -18.262 1.00 77.12 192 THR A N 1
ATOM 1510 C CA . THR A 1 192 ? 2.668 -7.919 -17.246 1.00 77.12 192 THR A CA 1
ATOM 1511 C C . THR A 1 192 ? 2.042 -7.093 -16.125 1.00 77.12 192 THR A C 1
ATOM 1513 O O . THR A 1 192 ? 2.704 -6.220 -15.564 1.00 77.12 192 THR A O 1
ATOM 1516 N N . LEU A 1 193 ? 0.793 -7.414 -15.773 1.00 84.81 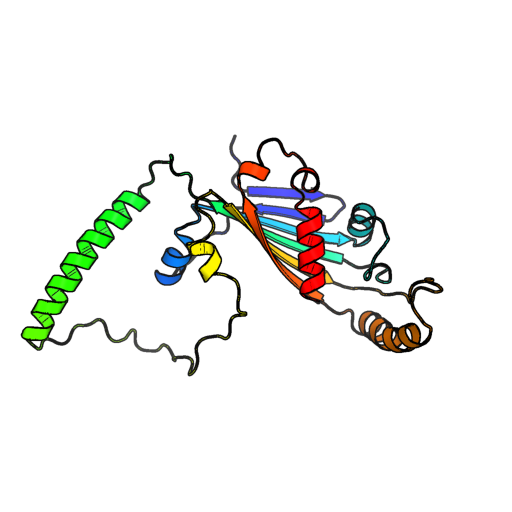193 LEU A N 1
ATOM 1517 C CA . LEU A 1 193 ? 0.163 -6.969 -14.532 1.00 84.81 193 LEU A CA 1
ATOM 1518 C C . LEU A 1 193 ? 0.616 -7.898 -13.401 1.00 84.81 193 LEU A C 1
ATOM 1520 O O . LEU A 1 193 ? 0.281 -9.083 -13.426 1.00 84.81 193 LEU A O 1
ATOM 1524 N N . VAL A 1 194 ? 1.341 -7.370 -12.418 1.00 86.25 194 VAL A N 1
ATOM 1525 C CA . VAL A 1 194 ? 1.798 -8.144 -11.252 1.00 86.25 194 VAL A CA 1
ATOM 1526 C C . VAL A 1 194 ? 1.060 -7.643 -10.008 1.00 86.25 194 VAL A C 1
ATOM 1528 O O . VAL A 1 194 ? 1.312 -6.515 -9.584 1.00 86.25 194 VAL A O 1
ATOM 1531 N N . PRO A 1 195 ? 0.113 -8.416 -9.446 1.00 88.62 195 PRO A N 1
ATOM 1532 C CA . PRO A 1 195 ? -0.526 -8.081 -8.179 1.00 88.62 195 PRO A CA 1
ATOM 1533 C C . PRO A 1 195 ? 0.295 -8.610 -6.994 1.00 88.62 195 PRO A C 1
ATOM 1535 O O . PRO A 1 195 ? 0.659 -9.784 -6.971 1.00 88.62 195 PRO A O 1
ATOM 1538 N N . ILE A 1 196 ? 0.532 -7.767 -5.992 1.00 87.25 196 ILE A N 1
ATOM 1539 C CA . ILE A 1 196 ? 1.125 -8.122 -4.699 1.00 87.25 196 ILE A CA 1
ATOM 1540 C C . ILE A 1 196 ? 0.100 -7.772 -3.629 1.00 87.25 196 ILE A C 1
ATOM 1542 O O . ILE A 1 196 ? -0.319 -6.621 -3.522 1.00 87.25 196 ILE A O 1
ATOM 1546 N N . ARG A 1 197 ? -0.312 -8.765 -2.842 1.00 89.31 197 ARG A N 1
ATOM 1547 C CA . ARG A 1 197 ? -1.239 -8.563 -1.728 1.00 89.31 197 ARG A CA 1
ATOM 1548 C C . ARG A 1 197 ? -0.557 -8.947 -0.437 1.00 89.31 197 ARG A C 1
ATOM 1550 O O . ARG A 1 197 ? -0.078 -10.070 -0.346 1.00 89.31 197 ARG A O 1
ATOM 1557 N N . CYS A 1 198 ? -0.564 -8.059 0.544 1.00 87.69 198 CYS A N 1
ATOM 1558 C CA . CYS A 1 198 ? -0.033 -8.359 1.862 1.00 87.69 198 CYS A CA 1
ATOM 1559 C C . CYS A 1 198 ? -0.946 -7.808 2.958 1.00 87.69 198 CYS A C 1
ATOM 1561 O O . CYS A 1 198 ? -1.533 -6.734 2.841 1.00 87.69 198 CYS A O 1
ATOM 1563 N N . LYS A 1 199 ? -1.052 -8.564 4.052 1.00 89.38 199 LYS A N 1
ATOM 1564 C CA . LYS A 1 199 ? -1.815 -8.173 5.239 1.00 89.38 199 LYS A CA 1
ATOM 1565 C C . LYS A 1 199 ? -0.869 -7.821 6.363 1.00 89.38 199 LYS A C 1
ATOM 1567 O O . LYS A 1 199 ? 0.033 -8.594 6.690 1.00 89.38 199 LYS A O 1
ATOM 1572 N N . ILE A 1 200 ? -1.092 -6.680 6.991 1.00 89.19 200 ILE A N 1
ATOM 1573 C CA . ILE A 1 200 ? -0.278 -6.164 8.087 1.00 89.19 200 ILE A CA 1
ATOM 1574 C C . ILE A 1 200 ? -1.163 -6.006 9.311 1.00 89.19 200 ILE A C 1
ATOM 157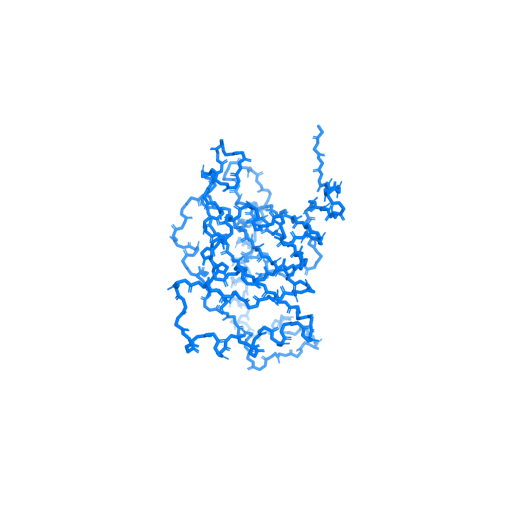6 O O . ILE A 1 200 ? -2.278 -5.506 9.222 1.00 89.19 200 ILE A O 1
ATOM 1580 N N . VAL A 1 201 ? -0.650 -6.450 10.450 1.00 89.06 201 VAL A N 1
ATOM 1581 C CA . VAL A 1 201 ? -1.292 -6.325 11.755 1.00 89.06 201 VAL A CA 1
ATOM 1582 C C . VAL A 1 201 ? -0.302 -5.578 12.625 1.00 89.06 201 VAL A C 1
ATOM 1584 O O . VAL A 1 201 ? 0.879 -5.930 12.639 1.00 89.06 201 VAL A O 1
ATOM 1587 N N . LYS A 1 202 ? -0.759 -4.510 13.271 1.00 88.06 202 LYS A N 1
ATOM 1588 C CA . LYS A 1 202 ? 0.090 -3.656 14.098 1.00 88.06 202 LYS A CA 1
ATOM 1589 C C . LYS A 1 202 ? -0.701 -3.105 15.270 1.00 88.06 202 LYS A C 1
ATOM 1591 O O . LYS A 1 202 ? -1.892 -2.846 15.125 1.00 88.06 202 LYS A O 1
ATOM 1596 N N . ASP A 1 203 ? -0.055 -2.903 16.406 1.00 88.62 203 ASP A N 1
ATOM 1597 C CA . ASP A 1 203 ? -0.711 -2.357 17.590 1.00 88.62 203 ASP A CA 1
ATOM 1598 C C . ASP A 1 203 ? -1.171 -0.917 17.344 1.00 88.62 203 ASP A C 1
ATOM 1600 O O . ASP A 1 203 ? -0.477 -0.127 16.704 1.00 88.62 203 ASP A O 1
ATOM 1604 N N . LEU A 1 204 ? -2.348 -0.556 17.863 1.00 86.88 204 LEU A N 1
ATOM 1605 C CA . LEU A 1 204 ? -2.867 0.810 17.767 1.00 86.88 204 LEU A CA 1
ATOM 1606 C C . LEU A 1 204 ? -1.952 1.810 18.494 1.00 86.88 204 LEU A C 1
ATOM 1608 O O . LEU A 1 204 ? -1.835 2.956 18.063 1.00 86.88 204 LEU A O 1
ATOM 1612 N N . GLU A 1 205 ? -1.282 1.363 19.562 1.00 86.12 205 GLU A N 1
ATOM 1613 C CA . GLU A 1 205 ? -0.358 2.181 20.355 1.00 86.12 205 GLU A CA 1
ATOM 1614 C C . GLU A 1 205 ? 0.802 2.730 19.514 1.00 86.12 205 GLU A C 1
ATOM 1616 O O . GLU A 1 205 ? 1.175 3.892 19.676 1.00 86.12 205 GLU A O 1
ATOM 1621 N N . ASP A 1 206 ? 1.292 1.952 18.546 1.00 86.75 206 ASP A N 1
ATOM 1622 C CA . ASP A 1 206 ? 2.405 2.339 17.671 1.00 86.75 206 ASP A CA 1
ATOM 1623 C C . ASP A 1 206 ? 2.072 3.510 16.734 1.00 86.75 206 ASP A C 1
ATOM 1625 O O . ASP A 1 206 ? 2.970 4.112 16.144 1.00 86.75 206 ASP A O 1
ATOM 1629 N N . PHE A 1 207 ? 0.787 3.831 16.561 1.00 86.50 207 PHE A N 1
ATOM 1630 C CA . PHE A 1 207 ? 0.349 4.956 15.735 1.00 86.50 207 PHE A CA 1
ATOM 1631 C C . PHE A 1 207 ? 0.254 6.265 16.530 1.00 86.50 207 PHE A C 1
ATOM 1633 O O . PHE A 1 207 ? 0.163 7.342 15.929 1.00 86.50 207 PHE A O 1
ATOM 1640 N N . HIS A 1 208 ? 0.285 6.219 17.867 1.00 85.25 208 HIS A N 1
ATOM 1641 C CA . HIS A 1 208 ? 0.161 7.419 18.692 1.00 85.25 208 HIS A CA 1
ATOM 1642 C C . HIS A 1 208 ? 1.398 8.316 18.573 1.00 85.25 208 HIS A C 1
ATOM 1644 O O . HIS A 1 208 ? 2.494 7.965 18.993 1.00 85.25 208 HIS A O 1
ATOM 1650 N N . GLY A 1 209 ? 1.203 9.519 18.025 1.00 84.25 209 GLY A N 1
ATOM 1651 C CA . GLY A 1 209 ? 2.269 10.511 17.852 1.00 84.25 209 GLY A CA 1
ATOM 1652 C C . GLY A 1 209 ? 3.098 10.334 16.580 1.00 84.25 209 GLY A C 1
ATOM 1653 O O . GLY A 1 209 ? 3.931 11.190 16.294 1.00 84.25 209 GLY A O 1
ATOM 1654 N N . SER A 1 210 ? 2.833 9.282 15.804 1.00 88.50 210 SER A N 1
ATOM 1655 C CA . SER A 1 210 ? 3.412 9.106 14.475 1.00 88.50 210 SER A CA 1
ATOM 1656 C C . SER A 1 210 ? 2.699 9.981 13.440 1.00 88.50 210 SER A C 1
ATOM 1658 O O . SER A 1 210 ? 1.469 10.082 13.421 1.00 88.50 210 SER A O 1
ATOM 1660 N N . TRP A 1 211 ? 3.477 10.609 12.569 1.00 82.75 211 TRP A N 1
ATOM 1661 C CA . TRP A 1 211 ? 2.998 11.400 11.432 1.00 82.75 211 TRP A CA 1
ATOM 1662 C C . TRP A 1 211 ? 3.321 10.736 10.098 1.00 82.75 211 TRP A C 1
ATOM 1664 O O . TRP A 1 211 ? 2.671 11.021 9.090 1.00 82.75 211 TRP A O 1
ATOM 1674 N N . THR A 1 212 ? 4.319 9.852 10.077 1.00 83.31 212 THR A N 1
ATOM 1675 C CA . THR A 1 212 ? 4.780 9.177 8.862 1.00 83.31 212 THR A CA 1
ATOM 1676 C C . THR A 1 212 ? 4.778 7.660 9.021 1.00 83.31 212 THR A C 1
ATOM 1678 O O . THR A 1 212 ? 4.953 7.121 10.112 1.00 83.31 212 THR A O 1
ATOM 1681 N N . MET A 1 213 ? 4.633 6.946 7.900 1.00 81.75 213 MET A N 1
ATOM 1682 C CA . MET A 1 213 ? 4.736 5.480 7.880 1.00 81.75 213 MET A CA 1
ATOM 1683 C C . MET A 1 213 ? 6.111 4.987 8.358 1.00 81.75 213 MET A C 1
ATOM 1685 O O . MET A 1 213 ? 6.209 3.894 8.910 1.00 81.75 213 MET A O 1
ATOM 1689 N N . TRP A 1 214 ? 7.154 5.802 8.191 1.00 81.38 214 TRP A N 1
ATOM 1690 C CA . TRP A 1 214 ? 8.501 5.492 8.661 1.00 81.38 214 TRP A CA 1
ATOM 1691 C C . TRP A 1 214 ? 8.587 5.459 10.190 1.00 81.38 214 TRP A C 1
ATOM 1693 O O . TRP A 1 214 ? 9.120 4.511 10.751 1.00 81.38 214 TRP A O 1
ATOM 1703 N N . GLU A 1 215 ? 7.998 6.443 10.877 1.00 83.19 215 GLU A N 1
ATOM 1704 C CA . GLU A 1 215 ? 7.978 6.496 12.350 1.00 83.19 215 GLU A CA 1
ATOM 1705 C C . GLU A 1 215 ? 7.230 5.311 12.960 1.00 83.19 215 GLU A C 1
ATOM 1707 O O . GLU A 1 215 ? 7.625 4.789 13.997 1.00 83.19 215 GLU A O 1
ATOM 1712 N N . THR A 1 216 ? 6.185 4.838 12.281 1.00 85.00 216 THR A N 1
ATOM 1713 C CA . THR A 1 216 ? 5.491 3.612 12.688 1.00 85.00 216 THR A CA 1
ATOM 1714 C C . THR A 1 216 ? 6.289 2.340 12.372 1.00 85.00 216 THR A C 1
ATOM 1716 O O . THR A 1 216 ? 5.899 1.263 12.806 1.00 85.00 216 THR A O 1
ATOM 1719 N N . GLY A 1 217 ? 7.367 2.392 11.586 1.00 84.88 217 GLY A N 1
ATOM 1720 C CA . GLY A 1 217 ? 8.052 1.198 11.071 1.00 84.88 217 GLY A CA 1
ATOM 1721 C C . GLY A 1 217 ? 7.208 0.372 10.089 1.00 84.88 217 GLY A C 1
ATOM 1722 O O . GLY A 1 217 ? 7.552 -0.765 9.768 1.00 84.88 217 GLY A O 1
ATOM 1723 N N . LEU A 1 218 ? 6.085 0.915 9.598 1.00 84.19 218 LEU A N 1
ATOM 1724 C CA . LEU A 1 218 ? 5.227 0.233 8.627 1.00 84.19 218 LEU A CA 1
ATOM 1725 C C . LEU A 1 218 ? 5.955 -0.013 7.308 1.00 84.19 218 LEU A C 1
ATOM 1727 O O . LEU A 1 218 ? 5.739 -1.048 6.691 1.00 84.19 218 LEU A O 1
ATOM 1731 N N . THR A 1 219 ? 6.824 0.904 6.884 1.00 82.38 219 THR A N 1
ATOM 1732 C CA . THR A 1 219 ? 7.599 0.783 5.640 1.00 82.38 219 THR A CA 1
ATOM 1733 C C . THR A 1 219 ? 8.435 -0.492 5.598 1.00 82.38 219 THR A C 1
ATOM 1735 O O . THR A 1 219 ? 8.414 -1.204 4.594 1.00 82.38 219 THR A O 1
ATOM 1738 N N . ASP A 1 220 ? 9.103 -0.820 6.702 1.00 83.06 220 ASP A N 1
ATOM 1739 C CA . ASP A 1 220 ? 9.965 -1.999 6.791 1.00 83.06 220 ASP A CA 1
ATOM 1740 C C . ASP A 1 220 ? 9.135 -3.281 6.782 1.00 83.06 220 ASP A C 1
ATOM 1742 O O . ASP A 1 220 ? 9.462 -4.232 6.073 1.00 83.06 220 ASP A O 1
ATOM 1746 N N . ILE A 1 221 ? 8.008 -3.288 7.501 1.00 84.31 221 ILE A N 1
ATOM 1747 C CA . ILE A 1 221 ? 7.086 -4.430 7.541 1.00 84.31 221 ILE A CA 1
ATOM 1748 C C . ILE A 1 221 ? 6.442 -4.657 6.167 1.00 84.31 221 ILE A C 1
ATOM 1750 O O . ILE A 1 221 ? 6.342 -5.802 5.723 1.00 84.31 221 ILE A O 1
ATOM 1754 N N . ILE A 1 222 ? 6.029 -3.584 5.481 1.00 81.62 222 ILE A N 1
ATOM 1755 C CA . ILE A 1 222 ? 5.493 -3.642 4.113 1.00 81.62 222 ILE A CA 1
ATOM 1756 C C . ILE A 1 222 ? 6.544 -4.237 3.180 1.00 81.62 222 ILE A C 1
ATOM 1758 O O . ILE A 1 222 ? 6.234 -5.173 2.450 1.00 81.62 222 ILE A O 1
ATOM 1762 N N . SER A 1 223 ? 7.778 -3.731 3.229 1.00 77.50 223 SER A N 1
ATOM 1763 C CA . SER A 1 223 ? 8.883 -4.206 2.391 1.00 77.50 223 SER A CA 1
ATOM 1764 C C . SER A 1 223 ? 9.179 -5.692 2.629 1.00 77.50 223 SER A C 1
ATOM 1766 O O . SER A 1 223 ? 9.228 -6.483 1.685 1.00 77.50 223 SER A O 1
ATOM 1768 N N . GLN A 1 224 ? 9.276 -6.106 3.897 1.00 80.19 224 GLN A N 1
ATOM 1769 C CA . GLN A 1 224 ? 9.519 -7.500 4.270 1.00 80.19 224 GLN A CA 1
ATOM 1770 C C . GLN A 1 224 ? 8.384 -8.431 3.827 1.00 80.19 224 GLN A C 1
ATOM 1772 O O . GLN A 1 224 ? 8.654 -9.495 3.269 1.00 80.19 224 GLN A O 1
ATOM 1777 N N . LYS A 1 225 ? 7.117 -8.048 4.043 1.00 79.19 225 LYS A N 1
ATOM 1778 C CA . LYS A 1 225 ? 5.967 -8.875 3.641 1.00 79.19 225 LYS A CA 1
ATOM 1779 C C . LYS A 1 225 ? 5.803 -8.929 2.125 1.00 79.19 225 LYS A C 1
ATOM 1781 O O . LYS A 1 225 ? 5.656 -10.016 1.582 1.00 79.19 225 LYS A O 1
ATOM 1786 N N . ALA A 1 226 ? 5.936 -7.797 1.438 1.00 71.06 226 ALA A N 1
ATOM 1787 C CA . ALA A 1 226 ? 5.879 -7.751 -0.021 1.00 71.06 226 ALA A CA 1
ATOM 1788 C C . ALA A 1 226 ? 6.984 -8.595 -0.676 1.00 71.06 226 ALA A C 1
ATOM 1790 O O . ALA A 1 226 ? 6.738 -9.199 -1.713 1.00 71.06 226 ALA A O 1
ATOM 1791 N N . SER A 1 227 ? 8.178 -8.676 -0.074 1.00 68.44 227 SER A N 1
ATOM 1792 C CA . SER A 1 227 ? 9.260 -9.531 -0.579 1.00 68.44 227 SER A CA 1
ATOM 1793 C C . SER A 1 227 ? 9.060 -11.020 -0.289 1.00 68.44 227 SER A C 1
ATOM 1795 O O . SER A 1 227 ? 9.687 -11.836 -0.957 1.00 68.44 227 SER A O 1
ATOM 1797 N N . LYS A 1 228 ? 8.269 -11.386 0.724 1.00 66.00 228 LYS A N 1
ATOM 1798 C CA . LYS A 1 228 ? 8.031 -12.789 1.097 1.00 66.00 228 LYS A CA 1
ATOM 1799 C C . LYS A 1 228 ? 7.000 -13.464 0.186 1.00 66.00 228 LYS A C 1
ATOM 1801 O O . LYS A 1 228 ? 7.055 -14.678 0.014 1.00 66.00 228 LYS A O 1
ATOM 1806 N N . ASP A 1 229 ? 6.086 -12.676 -0.375 1.00 51.62 229 ASP A N 1
ATOM 1807 C CA . ASP A 1 229 ? 4.980 -13.147 -1.216 1.00 51.62 229 ASP A CA 1
ATOM 1808 C C . ASP A 1 229 ? 5.322 -13.192 -2.727 1.00 51.62 229 ASP A C 1
ATOM 1810 O O . ASP A 1 229 ? 4.457 -13.533 -3.539 1.00 51.62 229 ASP A O 1
ATOM 1814 N N . VAL A 1 230 ? 6.568 -12.867 -3.106 1.00 45.66 230 VAL A N 1
ATOM 1815 C CA . VAL A 1 230 ? 7.123 -12.921 -4.480 1.00 45.66 230 VAL A CA 1
ATOM 1816 C C . VAL A 1 230 ? 8.091 -14.090 -4.616 1.00 45.66 230 VAL A C 1
ATOM 1818 O O . VAL A 1 230 ? 7.985 -14.812 -5.635 1.00 45.66 230 VAL A O 1
#

Foldseek 3Di:
DDDQKDWDDDPNKTKIKHWDDDDDDDPVVCVLCVFFDGKIKIKIWFAKCVVVCVVVPCDDPCVQFPIFTKIKIKIKTWGDDPPDPDCVVVVVVVVVVVVVVVVVVVVVCVVVVHDDPPPDPPDDDDDPDPDDDDPDPSVCVVPPDPATKMKMKMKMKTFQIAGHQDPDDVPDDPVVSVVCVVVNVCCNVPRDIDIFIFMDIGGPVLPVPDPDCVSSVVVVVCVVRSVVRD

InterPro domains:
  IPR012571 Mitochondrial distribution and morphology protein family 31/32, fungi [PF08118] (1-225)
  IPR012571 Mitochondrial distribution and morphology protein family 31/32, fungi [PTHR31068] (1-227)

Organism: Thanatephorus cucumeris (strain AG1-IB / isolate 7/3/14) (NCBI:txid1108050)

pLDDT: mean 71.51, std 16.1, range [31.86, 94.5]

Radius of gyration: 24.27 Å; chains: 1; bounding box: 71×54×50 Å

Secondary structure (DSSP, 8-state):
---SEEEEEETTEEEEEEPPP--S--HHHHHHHTTEEEEEEEEEEEEEHHHHHHHHTS-STTTTEEEEEEEEEEEEEEEPPTTS--HHHHHHHHHHHHHHHHHHHHHHHHHTTPPPTTS--TTPPPPSS--------HHHHHHS--S-EEEEEEEEEEEEEEE---S--TTS-HHHHHHHHHHHHHHHHHT--EEEEEEEEEEGGGGTT--STTTTTHHHHHHHHHHH--

Sequence (230 aa):
MCADHIVGQYDNCLFSLHTPQSIGRTMEQEVKDSRWTRMSRFRIDGVNIDHLQAATGNEGLVSWIVSGKVDAVLDIKFPRDPKAFDIGEIIEGIAAAAAEQIEEARRAGRELGIPLISDRIPGQRELAKPALSAPEDEKELREEYEKPVVLIDIDLRFRDLKAAMPLFTNELSYVNHALVRPIVSFINANRTLVPIRCKIVKDLEDFHGSWTMWETGLTDIISQKASKDV